Protein AF-0000000080637522 (afdb_homodimer)

Foldseek 3Di:
DQAFDPVRWDWDAPDVQKTKTWGGADDFKTKIKMKGAAFDKFDWDFAQKKKKKAWQAAKKWKAWQRDIDIDHHGDMDIHHHGTTMMMTGNHGTIMMMMITRDDPVVD/DQAFDPVRWDWDAPDVQKTKTWGGADDFKTKIKMKGAAFDKFDWDFAQKKKKKAWQAAKKWKAWQRDIDIDHHGDMDTHHHGTTMMMTGNHGTIMMMMITRDDPVVD

Structure (mmCIF, N/CA/C/O backbone):
data_AF-0000000080637522-model_v1
#
loop_
_entity.id
_entity.type
_entity.pdbx_description
1 polymer 'Cupin 2 conserved barrel domain protein'
#
loop_
_atom_site.group_PDB
_atom_site.id
_atom_site.type_symbol
_atom_site.label_atom_id
_atom_site.label_alt_id
_atom_site.label_comp_id
_atom_site.label_asym_id
_atom_site.label_entity_id
_atom_site.label_seq_id
_atom_site.pdbx_PDB_ins_code
_atom_site.Cartn_x
_atom_site.Cartn_y
_atom_site.Cartn_z
_atom_site.occupancy
_atom_site.B_iso_or_equiv
_atom_site.auth_seq_id
_atom_site.auth_comp_id
_atom_site.auth_asym_id
_atom_site.auth_atom_id
_atom_site.pdbx_PDB_model_num
ATOM 1 N N . MET A 1 1 ? 17.625 -3.709 -8.359 1 74.94 1 MET A N 1
ATOM 2 C CA . MET A 1 1 ? 16.25 -3.77 -7.891 1 74.94 1 MET A CA 1
ATOM 3 C C . MET A 1 1 ? 15.914 -2.561 -7.023 1 74.94 1 MET A C 1
ATOM 5 O O . MET A 1 1 ? 16.781 -2.033 -6.324 1 74.94 1 MET A O 1
ATOM 9 N N . ASN A 1 2 ? 14.766 -1.967 -7.316 1 87.94 2 ASN A N 1
ATOM 10 C CA . ASN A 1 2 ? 14.281 -0.854 -6.508 1 87.94 2 ASN A CA 1
ATOM 11 C C . ASN A 1 2 ? 13.664 -1.342 -5.203 1 87.94 2 ASN A C 1
ATOM 13 O O . ASN A 1 2 ? 12.445 -1.505 -5.113 1 87.94 2 ASN A O 1
ATOM 17 N N . PHE A 1 3 ? 14.562 -1.744 -4.227 1 89.94 3 PHE A N 1
ATOM 18 C CA . PHE A 1 3 ? 14.242 -2.391 -2.959 1 89.94 3 PHE A CA 1
ATOM 19 C C . PHE A 1 3 ? 14.461 -1.434 -1.793 1 89.94 3 PHE A C 1
ATOM 21 O O . PHE A 1 3 ? 15.445 -0.692 -1.768 1 89.94 3 PHE A O 1
ATOM 28 N N . TYR A 1 4 ? 13.508 -1.456 -0.896 1 90.25 4 TYR A N 1
ATOM 29 C CA . TYR A 1 4 ? 13.57 -0.595 0.28 1 90.25 4 TYR A CA 1
ATOM 30 C C . TYR A 1 4 ? 13.445 -1.411 1.561 1 90.25 4 TYR A C 1
ATOM 32 O O . TYR A 1 4 ? 12.453 -2.121 1.754 1 90.25 4 TYR A O 1
ATOM 40 N N . THR A 1 5 ? 14.453 -1.296 2.426 1 90.38 5 THR A N 1
ATOM 41 C CA . THR A 1 5 ? 14.375 -1.982 3.711 1 90.38 5 THR A CA 1
ATOM 42 C C . THR A 1 5 ? 13.578 -1.16 4.719 1 90.38 5 THR A C 1
ATOM 44 O O . THR A 1 5 ? 13.664 0.07 4.73 1 90.38 5 THR A O 1
ATOM 47 N N . GLY A 1 6 ? 12.75 -1.857 5.492 1 83.75 6 GLY A N 1
ATOM 48 C CA . GLY A 1 6 ? 11.984 -1.181 6.527 1 83.75 6 GLY A CA 1
ATOM 49 C C . GLY A 1 6 ? 12.852 -0.382 7.484 1 83.75 6 GLY A C 1
ATOM 50 O O . GLY A 1 6 ? 12.438 0.676 7.965 1 83.75 6 GLY A O 1
ATOM 51 N N . SER A 1 7 ? 13.945 -0.926 7.742 1 76.88 7 SER A N 1
ATOM 52 C CA . SER A 1 7 ? 14.859 -0.265 8.672 1 76.88 7 SER A CA 1
ATOM 53 C C . SER A 1 7 ? 15.734 0.761 7.957 1 76.88 7 SER A C 1
ATOM 55 O O . SER A 1 7 ? 16.406 1.562 8.602 1 76.88 7 SER A O 1
ATOM 57 N N . GLY A 1 8 ? 15.609 0.706 6.727 1 72.38 8 GLY A N 1
ATOM 58 C CA . GLY A 1 8 ? 16.516 1.551 5.965 1 72.38 8 GLY A CA 1
ATOM 59 C C . GLY A 1 8 ? 16.031 2.982 5.836 1 72.38 8 GLY A C 1
ATOM 60 O O . GLY A 1 8 ? 16.812 3.877 5.496 1 72.38 8 GLY A O 1
ATOM 61 N N . THR A 1 9 ? 14.805 3.229 5.98 1 76 9 THR A N 1
ATOM 62 C CA . THR A 1 9 ? 14.297 4.59 5.867 1 76 9 THR A CA 1
ATOM 63 C C . THR A 1 9 ? 13.867 5.125 7.23 1 76 9 THR A C 1
ATOM 65 O O . THR A 1 9 ? 13.094 4.477 7.941 1 76 9 THR A O 1
ATOM 68 N N . THR A 1 10 ? 14.477 6.211 7.695 1 84.69 10 THR A N 1
ATOM 69 C CA . THR A 1 10 ? 14.125 6.848 8.961 1 84.69 10 THR A CA 1
ATOM 70 C C . THR A 1 10 ? 12.891 7.723 8.805 1 84.69 10 THR A C 1
ATOM 72 O O . THR A 1 10 ? 12.844 8.586 7.926 1 84.69 10 THR A O 1
ATOM 75 N N . PRO A 1 11 ? 11.93 7.379 9.617 1 93.06 11 PRO A N 1
ATOM 76 C CA . PRO A 1 11 ? 10.75 8.25 9.562 1 93.06 11 PRO A CA 1
ATOM 77 C C . PRO A 1 11 ? 11.078 9.711 9.852 1 93.06 11 PRO A C 1
ATOM 79 O O . PRO A 1 11 ? 11.93 10 10.703 1 93.06 11 PRO A O 1
ATOM 82 N N . VAL A 1 12 ? 10.523 10.648 9.102 1 94.75 12 VAL A N 1
ATOM 83 C CA . VAL A 1 12 ? 10.68 12.086 9.281 1 94.75 12 VAL A CA 1
ATOM 84 C C . VAL A 1 12 ? 9.391 12.68 9.836 1 94.75 12 VAL A C 1
ATOM 86 O O . VAL A 1 12 ? 8.305 12.422 9.32 1 94.75 12 VAL A O 1
ATOM 89 N N . GLU A 1 13 ? 9.531 13.469 10.891 1 96.38 13 GLU A N 1
ATOM 90 C CA . GLU A 1 13 ? 8.352 14.141 11.43 1 96.38 13 GLU A CA 1
ATOM 91 C C . GLU A 1 13 ? 7.898 15.266 10.508 1 96.38 13 GLU A C 1
ATOM 93 O O . GLU A 1 13 ? 8.664 16.188 10.219 1 96.38 13 GLU A O 1
ATOM 98 N N . VAL A 1 14 ? 6.695 15.297 10.023 1 95.44 14 VAL A N 1
ATOM 99 C CA . VAL A 1 14 ? 6.223 16.25 9.031 1 95.44 14 VAL A CA 1
ATOM 100 C C . VAL A 1 14 ? 5.258 17.25 9.688 1 95.44 14 VAL A C 1
ATOM 102 O O . VAL A 1 14 ? 5 18.312 9.148 1 95.44 14 VAL A O 1
ATOM 105 N N . SER A 1 15 ? 4.668 16.969 10.781 1 96.06 15 SER A N 1
ATOM 106 C CA . SER A 1 15 ? 3.838 17.766 11.664 1 96.06 15 SER A CA 1
ATOM 107 C C . SER A 1 15 ? 3.785 17.172 13.07 1 96.06 15 SER A C 1
ATOM 109 O O . SER A 1 15 ? 4.23 16.047 13.289 1 96.06 15 SER A O 1
ATOM 111 N N . PRO A 1 16 ? 3.42 17.891 14.016 1 97.31 16 PRO A N 1
ATOM 112 C CA . PRO A 1 16 ? 3.426 17.359 15.375 1 97.31 16 PRO A CA 1
ATOM 113 C C . PRO A 1 16 ? 2.693 16.016 15.484 1 97.31 16 PRO A C 1
ATOM 115 O O . PRO A 1 16 ? 1.49 15.945 15.219 1 97.31 16 PRO A O 1
ATOM 118 N N . GLY A 1 17 ? 3.406 14.938 15.844 1 98.25 17 GLY A N 1
ATOM 119 C CA . GLY A 1 17 ? 2.818 13.625 16.094 1 98.25 17 GLY A CA 1
ATOM 120 C C . GLY A 1 17 ? 2.623 12.82 14.82 1 98.25 17 GLY A C 1
ATOM 121 O O . GLY A 1 17 ? 2.014 11.742 14.852 1 98.25 17 GLY A O 1
ATOM 122 N N . VAL A 1 18 ? 3.031 13.375 13.734 1 98.38 18 VAL A N 1
ATOM 123 C CA . VAL A 1 18 ? 2.902 12.672 12.461 1 98.38 18 VAL A CA 1
ATOM 124 C C . VAL A 1 18 ? 4.281 12.5 11.828 1 98.38 18 VAL A C 1
ATOM 126 O O . VAL A 1 18 ? 5.004 13.477 11.625 1 98.38 18 VAL A O 1
ATOM 129 N N . LYS A 1 19 ? 4.621 11.25 11.555 1 98 19 LYS A N 1
ATOM 130 C CA . LYS A 1 19 ? 5.875 10.922 10.891 1 98 19 LYS A CA 1
ATOM 131 C C . LYS A 1 19 ? 5.621 10.133 9.602 1 98 19 LYS A C 1
ATOM 133 O O . LYS A 1 19 ? 4.625 9.414 9.5 1 98 19 LYS A O 1
ATOM 138 N N . ARG A 1 20 ? 6.508 10.312 8.633 1 97.25 20 ARG A N 1
ATOM 139 C CA . ARG A 1 20 ? 6.367 9.523 7.414 1 97.25 20 ARG A CA 1
ATOM 140 C C . ARG A 1 20 ? 7.715 8.984 6.949 1 97.25 20 ARG A C 1
ATOM 142 O O . ARG A 1 20 ? 8.758 9.555 7.262 1 97.25 20 ARG A O 1
ATOM 149 N N . ALA A 1 21 ? 7.77 7.855 6.328 1 95.88 21 ALA A N 1
ATOM 150 C CA . ALA A 1 21 ? 8.914 7.27 5.645 1 95.88 21 ALA A CA 1
ATOM 151 C C . ALA A 1 21 ? 8.547 6.805 4.242 1 95.88 21 ALA A C 1
ATOM 153 O O . ALA A 1 21 ? 7.527 6.129 4.051 1 95.88 21 ALA A O 1
ATOM 154 N N . ILE A 1 22 ? 9.375 7.223 3.256 1 94.5 22 ILE A N 1
ATOM 155 C CA . ILE A 1 22 ? 9.164 6.723 1.902 1 94.5 22 ILE A CA 1
ATOM 156 C C . ILE A 1 22 ? 9.578 5.254 1.827 1 94.5 22 ILE A C 1
ATOM 158 O O . ILE A 1 22 ? 10.688 4.891 2.217 1 94.5 22 ILE A O 1
ATOM 162 N N . ARG A 1 23 ? 8.773 4.348 1.402 1 92.81 23 ARG A N 1
ATOM 163 C CA . ARG A 1 23 ? 9.055 2.914 1.37 1 92.81 23 ARG A CA 1
ATOM 164 C C . ARG A 1 23 ? 9.414 2.459 -0.042 1 92.81 23 ARG A C 1
ATOM 166 O O . ARG A 1 23 ? 10.32 1.645 -0.227 1 92.81 23 ARG A O 1
ATOM 173 N N . ALA A 1 24 ? 8.688 2.816 -1.098 1 92.81 24 ALA A N 1
ATOM 174 C CA . ALA A 1 24 ? 8.984 2.469 -2.486 1 92.81 24 ALA A CA 1
ATOM 175 C C . ALA A 1 24 ? 8.477 3.545 -3.441 1 92.81 24 ALA A C 1
ATOM 177 O O . ALA A 1 24 ? 7.422 4.141 -3.211 1 92.81 24 ALA A O 1
ATOM 178 N N . HIS A 1 25 ? 9.328 3.75 -4.406 1 93.56 25 HIS A N 1
ATOM 179 C CA . HIS A 1 25 ? 8.844 4.621 -5.473 1 93.56 25 HIS A CA 1
ATOM 180 C C . HIS A 1 25 ? 9.523 4.293 -6.801 1 93.56 25 HIS A C 1
ATOM 182 O O . HIS A 1 25 ? 10.672 3.848 -6.824 1 93.56 25 HIS A O 1
ATOM 188 N N . GLY A 1 26 ? 8.836 4.426 -7.777 1 93.75 26 GLY A N 1
ATOM 189 C CA . GLY A 1 26 ? 9.242 4.191 -9.156 1 93.75 26 GLY A CA 1
ATOM 190 C C . GLY A 1 26 ? 8.117 4.41 -10.148 1 93.75 26 GLY A C 1
ATOM 191 O O . GLY A 1 26 ? 6.949 4.164 -9.836 1 93.75 26 GLY A O 1
ATOM 192 N N . GLY A 1 27 ? 8.547 4.855 -11.398 1 94.06 27 GLY A N 1
ATOM 193 C CA . GLY A 1 27 ? 7.492 5.121 -12.359 1 94.06 27 GLY A CA 1
ATOM 194 C C . GLY A 1 27 ? 6.43 6.07 -11.844 1 94.06 27 GLY A C 1
ATOM 195 O O . GLY A 1 27 ? 6.738 7.184 -11.414 1 94.06 27 GLY A O 1
ATOM 196 N N . GLY A 1 28 ? 5.188 5.531 -11.781 1 95.44 28 GLY A N 1
ATOM 197 C CA . GLY A 1 28 ? 4.07 6.355 -11.336 1 95.44 28 GLY A CA 1
ATOM 198 C C . GLY A 1 28 ? 3.617 6.039 -9.93 1 95.44 28 GLY A C 1
ATOM 199 O O . GLY A 1 28 ? 2.604 6.562 -9.461 1 95.44 28 GLY A O 1
ATOM 200 N N . LEU A 1 29 ? 4.363 5.223 -9.219 1 97.94 29 LEU A N 1
ATOM 201 C CA . LEU A 1 29 ? 3.887 4.766 -7.918 1 97.94 29 LEU A CA 1
ATOM 202 C C . LEU A 1 29 ? 4.816 5.234 -6.805 1 97.94 29 LEU A C 1
ATOM 204 O O . LEU A 1 29 ? 6.039 5.242 -6.973 1 97.94 29 LEU A O 1
ATOM 208 N N . MET A 1 30 ? 4.227 5.605 -5.684 1 97.56 30 MET A N 1
ATOM 209 C CA . MET A 1 30 ? 4.965 5.879 -4.453 1 97.56 30 MET A CA 1
ATOM 210 C C . MET A 1 30 ? 4.215 5.348 -3.238 1 97.56 30 MET A C 1
ATOM 212 O O . MET A 1 30 ? 3.016 5.598 -3.086 1 97.56 30 MET A O 1
ATOM 216 N N . LEU A 1 31 ? 4.918 4.586 -2.402 1 98.06 31 LEU A N 1
ATOM 217 C CA . LEU A 1 31 ? 4.414 4.117 -1.116 1 98.06 31 LEU A CA 1
ATOM 218 C C . LEU A 1 31 ? 5.043 4.898 0.032 1 98.06 31 LEU A C 1
ATOM 220 O O . LEU A 1 31 ? 6.266 5.031 0.101 1 98.06 31 LEU A O 1
ATOM 224 N N . VAL A 1 32 ? 4.23 5.398 0.874 1 97.75 32 VAL A N 1
ATOM 225 C CA . VAL A 1 32 ? 4.68 6.148 2.041 1 97.75 32 VAL A CA 1
ATOM 226 C C . VAL A 1 32 ? 4.051 5.566 3.305 1 97.75 32 VAL A C 1
ATOM 228 O O . VAL A 1 32 ? 2.826 5.484 3.414 1 97.75 32 VAL A O 1
ATOM 231 N N . GLU A 1 33 ? 4.859 5.094 4.207 1 97.62 33 GLU A N 1
ATOM 232 C CA . GLU A 1 33 ? 4.379 4.676 5.52 1 97.62 33 GLU A CA 1
ATOM 233 C C . GLU A 1 33 ? 4.25 5.867 6.461 1 97.62 33 GLU A C 1
ATOM 235 O O . GLU A 1 33 ? 5.148 6.703 6.543 1 97.62 33 GLU A O 1
ATOM 240 N N . VAL A 1 34 ? 3.15 6 7.148 1 98.31 34 VAL A N 1
ATOM 241 C CA . VAL A 1 34 ? 2.887 7.156 7.996 1 98.31 34 VAL A CA 1
ATOM 242 C C . VAL A 1 34 ? 2.48 6.691 9.391 1 98.31 34 VAL A C 1
ATOM 244 O O . VAL A 1 34 ? 1.693 5.754 9.539 1 98.31 34 VAL A O 1
ATOM 247 N N . TRP A 1 35 ? 3.01 7.32 10.391 1 98.31 35 TRP A N 1
ATOM 248 C CA . TRP A 1 35 ? 2.65 7.109 11.789 1 98.31 35 TRP A CA 1
ATOM 249 C C . TRP A 1 35 ? 1.964 8.344 12.367 1 98.31 35 TRP A C 1
ATOM 251 O O . TRP A 1 35 ? 2.479 9.453 12.258 1 98.31 35 TRP A O 1
ATOM 261 N N . PHE A 1 36 ? 0.859 8.148 12.984 1 98.69 36 PHE A N 1
ATOM 262 C CA . PHE A 1 36 ? 0.147 9.172 13.734 1 98.69 36 PHE A CA 1
ATOM 263 C C . PHE A 1 36 ? 0.124 8.836 15.219 1 98.69 36 PHE A C 1
ATOM 265 O O . PHE A 1 36 ? -0.287 7.738 15.609 1 98.69 36 PHE A O 1
ATOM 272 N N . GLU A 1 37 ? 0.55 9.711 16.078 1 98.81 37 GLU A N 1
ATOM 273 C CA . GLU A 1 37 ? 0.223 9.586 17.5 1 98.81 37 GLU A CA 1
ATOM 274 C C . GLU A 1 37 ? -1.271 9.789 17.734 1 98.81 37 GLU A C 1
ATOM 276 O O . GLU A 1 37 ? -1.953 10.438 16.938 1 98.81 37 GLU A O 1
ATOM 281 N N . LYS A 1 38 ? -1.716 9.148 18.781 1 98.75 38 LYS A N 1
ATOM 282 C CA . LYS A 1 38 ? -3.113 9.391 19.125 1 98.75 38 LYS A CA 1
ATOM 283 C C . LYS A 1 38 ? -3.416 10.883 19.188 1 98.75 38 LYS A C 1
ATOM 285 O O . LYS A 1 38 ? -2.684 11.648 19.828 1 98.75 38 LYS A O 1
ATOM 290 N N . GLY A 1 39 ? -4.438 11.273 18.5 1 98.69 39 GLY A N 1
ATOM 291 C CA . GLY A 1 39 ? -4.871 12.664 18.531 1 98.69 39 GLY A CA 1
ATOM 292 C C . GLY A 1 39 ? -4.195 13.531 17.5 1 98.69 39 GLY A C 1
ATOM 293 O O . GLY A 1 39 ? -4.613 14.672 17.266 1 98.69 39 GLY A O 1
ATOM 294 N N . ALA A 1 40 ? -3.133 13.117 16.875 1 98.75 40 ALA A N 1
ATOM 295 C CA . ALA A 1 40 ? -2.447 13.883 15.836 1 98.75 40 ALA A CA 1
ATOM 296 C C . ALA A 1 40 ? -3.348 14.086 14.625 1 98.75 40 ALA A C 1
ATOM 298 O O . ALA A 1 40 ? -4.207 13.25 14.328 1 98.75 40 ALA A O 1
ATOM 299 N N . LYS A 1 41 ? -3.115 15.188 13.906 1 98.19 41 LYS A N 1
ATOM 300 C CA . LYS A 1 41 ? -3.99 15.562 12.797 1 98.19 41 LYS A CA 1
ATOM 301 C C . LYS A 1 41 ? -3.184 15.898 11.547 1 98.19 41 LYS A C 1
ATOM 303 O O . LYS A 1 41 ? -2.061 16.391 11.641 1 98.19 41 LYS A O 1
ATOM 308 N N . ALA A 1 42 ? -3.68 15.555 10.414 1 97.69 42 ALA A N 1
ATOM 309 C CA . ALA A 1 42 ? -3.291 16.141 9.141 1 97.69 42 ALA A CA 1
ATOM 310 C C . ALA A 1 42 ? -4.305 17.188 8.688 1 97.69 42 ALA A C 1
ATOM 312 O O . ALA A 1 42 ? -5.484 16.891 8.508 1 97.69 42 ALA A O 1
ATOM 313 N N . ALA A 1 43 ? -3.891 18.359 8.539 1 97.25 43 ALA A N 1
ATOM 314 C CA . ALA A 1 43 ? -4.766 19.469 8.172 1 97.25 43 ALA A CA 1
ATOM 315 C C . ALA A 1 43 ? -5.375 19.25 6.793 1 97.25 43 ALA A C 1
ATOM 317 O O . ALA A 1 43 ? -4.82 18.516 5.969 1 97.25 43 ALA A O 1
ATOM 318 N N . VAL A 1 44 ? -6.547 19.859 6.59 1 97.81 44 VAL A N 1
ATOM 319 C CA . VAL A 1 44 ? -7.207 19.766 5.293 1 97.81 44 VAL A CA 1
ATOM 320 C C . VAL A 1 44 ? -6.266 20.266 4.199 1 97.81 44 VAL A C 1
ATOM 322 O O . VAL A 1 44 ? -5.629 21.312 4.348 1 97.81 44 VAL A O 1
ATOM 325 N N . HIS A 1 45 ? -6.086 19.547 3.141 1 98.06 45 HIS A N 1
ATOM 326 C CA . HIS A 1 45 ? -5.258 19.906 1.996 1 98.06 45 HIS A CA 1
ATOM 327 C C . HIS A 1 45 ? -5.738 19.219 0.725 1 98.06 45 HIS A C 1
ATOM 329 O O . HIS A 1 45 ? -6.625 18.359 0.776 1 98.06 45 HIS A O 1
ATOM 335 N N . THR A 1 46 ? -5.25 19.641 -0.42 1 98.12 46 THR A N 1
ATOM 336 C CA . THR A 1 46 ? -5.488 19.016 -1.72 1 98.12 46 THR A CA 1
ATOM 337 C C . THR A 1 46 ? -4.176 18.781 -2.457 1 98.12 46 THR A C 1
ATOM 339 O O . THR A 1 46 ? -3.152 19.391 -2.121 1 98.12 46 THR A O 1
ATOM 342 N N . HIS A 1 47 ? -4.129 17.906 -3.34 1 97.94 47 HIS A N 1
ATOM 343 C CA . HIS A 1 47 ? -3.014 17.688 -4.254 1 97.94 47 HIS A CA 1
ATOM 344 C C . HIS A 1 47 ? -3.471 17 -5.531 1 97.94 47 HIS A C 1
ATOM 346 O O . HIS A 1 47 ? -4.531 16.375 -5.555 1 97.94 47 HIS A O 1
ATOM 352 N N . PRO A 1 48 ? -2.68 17.219 -6.617 1 97.88 48 PRO A N 1
ATOM 353 C CA . PRO A 1 48 ? -3.078 16.656 -7.91 1 97.88 48 PRO A CA 1
ATOM 354 C C . PRO A 1 48 ? -2.869 15.148 -7.984 1 97.88 48 PRO A C 1
ATOM 356 O O . PRO A 1 48 ? -3.314 14.508 -8.945 1 97.88 48 PRO A O 1
ATOM 359 N N . HIS A 1 49 ? -2.273 14.562 -7.094 1 98.12 49 HIS A N 1
ATOM 360 C CA . HIS A 1 49 ? -2.031 13.125 -7.062 1 98.12 49 HIS A CA 1
ATOM 361 C C . HIS A 1 49 ? -3.277 12.367 -6.613 1 98.12 49 HIS A C 1
ATOM 363 O O . HIS A 1 49 ? -4.02 12.844 -5.754 1 98.12 49 HIS A O 1
ATOM 369 N N . GLU A 1 50 ? -3.508 11.258 -7.219 1 98 50 GLU A N 1
ATOM 370 C CA . GLU A 1 50 ? -4.426 10.328 -6.57 1 98 50 GLU A CA 1
ATOM 371 C C . GLU A 1 50 ? -3.771 9.656 -5.363 1 98 50 GLU A C 1
ATOM 373 O O . GLU A 1 50 ? -2.551 9.484 -5.328 1 98 50 GLU A O 1
ATOM 378 N N . GLN A 1 51 ? -4.586 9.344 -4.43 1 98.38 51 GLN A N 1
ATOM 379 C CA . GLN A 1 51 ? -4.094 8.727 -3.199 1 98.38 51 GLN A CA 1
ATOM 380 C C . GLN A 1 51 ? -4.973 7.559 -2.775 1 98.38 51 GLN A C 1
ATOM 382 O O . GLN A 1 51 ? -6.188 7.582 -2.982 1 98.38 51 GLN A O 1
ATOM 387 N N . ALA A 1 52 ? -4.457 6.473 -2.322 1 98.06 52 ALA A N 1
ATOM 388 C CA . ALA A 1 52 ? -5.145 5.414 -1.588 1 98.06 52 ALA A CA 1
ATOM 389 C C . ALA A 1 52 ? -4.488 5.168 -0.233 1 98.06 52 ALA A C 1
ATOM 391 O O . ALA A 1 52 ? -3.258 5.133 -0.13 1 98.06 52 ALA A O 1
ATOM 392 N N . THR A 1 53 ? -5.25 5.078 0.826 1 98.5 53 THR A N 1
ATOM 393 C CA . THR A 1 53 ? -4.762 4.906 2.189 1 98.5 53 THR A CA 1
ATOM 394 C C . THR A 1 53 ? -5.219 3.566 2.762 1 98.5 53 THR A C 1
ATOM 396 O O . THR A 1 53 ? -6.402 3.221 2.682 1 98.5 53 THR A O 1
ATOM 399 N N . TYR A 1 54 ? -4.352 2.773 3.238 1 98.44 54 TYR A N 1
ATOM 400 C CA . TYR A 1 54 ? -4.602 1.509 3.92 1 98.44 54 TYR A CA 1
ATOM 401 C C . TYR A 1 54 ? -4.16 1.578 5.379 1 98.44 54 TYR A C 1
ATOM 403 O O . TYR A 1 54 ? -2.996 1.866 5.668 1 98.44 54 TYR A O 1
ATOM 411 N N . VAL A 1 55 ? -5.09 1.288 6.34 1 98.44 55 VAL A N 1
ATOM 412 C CA . VAL A 1 55 ? -4.762 1.365 7.762 1 98.44 55 VAL A CA 1
ATOM 413 C C . VAL A 1 55 ? -4.203 0.025 8.234 1 98.44 55 VAL A C 1
ATOM 415 O O . VAL A 1 55 ? -4.906 -0.99 8.211 1 98.44 55 VAL A O 1
ATOM 418 N N . MET A 1 56 ? -2.965 0.078 8.641 1 97.44 56 MET A N 1
ATOM 419 C CA . MET A 1 56 ? -2.287 -1.134 9.094 1 97.44 56 MET A CA 1
ATOM 420 C C . MET A 1 56 ? -2.547 -1.382 10.578 1 97.44 56 MET A C 1
ATOM 422 O O . MET A 1 56 ? -2.617 -2.531 11.016 1 97.44 56 MET A O 1
ATOM 426 N N . GLU A 1 57 ? -2.588 -0.408 11.336 1 97.69 57 GLU A N 1
ATOM 427 C CA . GLU A 1 57 ? -2.85 -0.434 12.773 1 97.69 57 GLU A CA 1
ATOM 428 C C . GLU A 1 57 ? -3.549 0.843 13.227 1 97.69 57 GLU A C 1
ATOM 430 O O . GLU A 1 57 ? -3.27 1.928 12.711 1 97.69 57 GLU A O 1
ATOM 435 N N . GLY A 1 58 ? -4.406 0.686 14.266 1 98.19 58 GLY A N 1
ATOM 436 C CA . GLY A 1 58 ? -5 1.852 14.898 1 98.19 58 GLY A CA 1
ATOM 437 C C . GLY A 1 58 ? -6.352 2.221 14.312 1 98.19 58 GLY A C 1
ATOM 438 O O . GLY A 1 58 ? -7.102 1.35 13.867 1 98.19 58 GLY A O 1
ATOM 439 N N . ARG A 1 59 ? -6.77 3.398 14.578 1 98.56 59 ARG A N 1
ATOM 440 C CA . ARG A 1 59 ? -8.055 3.955 14.164 1 98.56 59 ARG A CA 1
ATOM 441 C C . ARG A 1 59 ? -7.906 5.406 13.727 1 98.56 59 ARG A C 1
ATOM 443 O O . ARG A 1 59 ? -7.359 6.234 14.461 1 98.56 59 ARG A O 1
ATOM 450 N N . LEU A 1 60 ? -8.383 5.723 12.523 1 98.69 60 LEU A N 1
ATOM 451 C CA . LEU A 1 60 ? -8.18 7.016 11.883 1 98.69 60 LEU A CA 1
ATOM 452 C C . LEU A 1 60 ? -9.5 7.594 11.391 1 98.69 60 LEU A C 1
ATOM 454 O O . LEU A 1 60 ? -10.273 6.906 10.711 1 98.69 60 LEU A O 1
ATOM 458 N N . LYS A 1 61 ? -9.805 8.758 11.789 1 98.81 61 LYS A N 1
ATOM 459 C CA . LYS A 1 61 ? -10.898 9.492 11.164 1 98.81 61 LYS A CA 1
ATOM 460 C C . LYS A 1 61 ? -10.406 10.289 9.953 1 98.81 61 LYS A C 1
ATOM 462 O O . LYS A 1 61 ? -9.531 11.148 10.078 1 98.81 61 LYS A O 1
ATOM 467 N N . LEU A 1 62 ? -10.883 9.984 8.789 1 98.56 62 LEU A N 1
ATOM 468 C CA . LEU A 1 62 ? -10.57 10.703 7.562 1 98.56 62 LEU A CA 1
ATOM 469 C C . LEU A 1 62 ? -11.789 11.484 7.062 1 98.56 62 LEU A C 1
ATOM 471 O O . LEU A 1 62 ? -12.906 10.969 7.082 1 98.56 62 LEU A O 1
ATOM 475 N N . THR A 1 63 ? -11.578 12.68 6.738 1 98.25 63 THR A N 1
ATOM 476 C CA . THR A 1 63 ? -12.594 13.492 6.082 1 98.25 63 THR A CA 1
ATOM 477 C C . THR A 1 63 ? -12.227 13.742 4.621 1 98.25 63 THR A C 1
ATOM 479 O O . THR A 1 63 ? -11.172 14.305 4.328 1 98.25 63 THR A O 1
ATOM 482 N N . VAL A 1 64 ? -13.102 13.305 3.688 1 97.88 64 VAL A N 1
ATOM 483 C CA . VAL A 1 64 ? -12.883 13.492 2.256 1 97.88 64 VAL A CA 1
ATOM 484 C C . VAL A 1 64 ? -14.078 14.227 1.646 1 97.88 64 VAL A C 1
ATOM 486 O O . VAL A 1 64 ? -15.211 13.758 1.723 1 97.88 64 VAL A O 1
ATOM 489 N N . GLU A 1 65 ? -13.789 15.359 1.093 1 97.44 65 GLU A N 1
ATOM 490 C CA . GLU A 1 65 ? -14.828 16.188 0.484 1 97.44 65 GLU A CA 1
ATOM 491 C C . GLU A 1 65 ? -15.992 16.422 1.445 1 97.44 65 GLU A C 1
ATOM 493 O O . GLU A 1 65 ? -17.156 16.281 1.062 1 97.44 65 GLU A O 1
ATOM 498 N N . GLY A 1 66 ? -15.625 16.578 2.609 1 96.75 66 GLY A N 1
ATOM 499 C CA . GLY A 1 66 ? -16.578 16.984 3.627 1 96.75 66 GLY A CA 1
ATOM 500 C C . GLY A 1 66 ? -17.266 15.805 4.293 1 96.75 66 GLY A C 1
ATOM 501 O O . GLY A 1 66 ? -18.078 15.984 5.207 1 96.75 66 GLY A O 1
ATOM 502 N N . GLU A 1 67 ? -17.047 14.625 3.824 1 97.31 67 GLU A N 1
ATOM 503 C CA . GLU A 1 67 ? -17.625 13.43 4.414 1 97.31 67 GLU A CA 1
ATOM 504 C C . GLU A 1 67 ? -16.625 12.695 5.293 1 97.31 67 GLU A C 1
ATOM 506 O O . GLU A 1 67 ? -15.469 12.508 4.895 1 97.31 67 GLU A O 1
ATOM 511 N N . ASP A 1 68 ? -17.078 12.227 6.457 1 97.5 68 ASP A N 1
ATOM 512 C CA . ASP A 1 68 ? -16.188 11.539 7.398 1 97.5 68 ASP A CA 1
ATOM 513 C C . ASP A 1 68 ? -16.312 10.023 7.25 1 97.5 68 ASP A C 1
ATOM 515 O O . ASP A 1 68 ? -17.406 9.5 7.027 1 97.5 68 ASP A O 1
ATOM 519 N N . VAL A 1 69 ? -15.258 9.438 7.465 1 97.38 69 VAL A N 1
ATOM 520 C CA . VAL A 1 69 ? -15.227 7.984 7.605 1 97.38 69 VAL A CA 1
ATOM 521 C C . VAL A 1 69 ? -14.172 7.594 8.641 1 97.38 69 VAL A C 1
ATOM 523 O O . VAL A 1 69 ? -13.109 8.219 8.719 1 97.38 69 VAL A O 1
ATOM 526 N N . VAL A 1 70 ? -14.477 6.652 9.477 1 98.19 70 VAL A N 1
ATOM 527 C CA . VAL A 1 70 ? -13.492 6.105 10.406 1 98.19 70 VAL A CA 1
ATOM 528 C C . VAL A 1 70 ? -12.938 4.793 9.859 1 98.19 70 VAL A C 1
ATOM 530 O O . VAL A 1 70 ? -13.695 3.877 9.531 1 98.19 70 VAL A O 1
ATOM 533 N N . LEU A 1 71 ? -11.625 4.762 9.773 1 97.62 71 LEU A N 1
ATOM 534 C CA . LEU A 1 71 ? -10.93 3.58 9.273 1 97.62 71 LEU A CA 1
ATOM 535 C C . LEU A 1 71 ? -10.195 2.863 10.406 1 97.62 71 LEU A C 1
ATOM 537 O O . LEU A 1 71 ? -9.625 3.508 11.289 1 97.62 71 LEU A O 1
ATOM 541 N N . GLU A 1 72 ? -10.242 1.612 10.328 1 97.5 72 GLU A N 1
ATOM 542 C CA . GLU A 1 72 ? -9.492 0.78 11.266 1 97.5 72 GLU A CA 1
ATOM 543 C C . GLU A 1 72 ? -8.625 -0.238 10.523 1 97.5 72 GLU A C 1
ATOM 545 O O . GLU A 1 72 ? -8.602 -0.259 9.289 1 97.5 72 GLU A O 1
ATOM 550 N N . LYS A 1 73 ? -7.871 -0.988 11.406 1 96.38 73 LYS A N 1
ATOM 551 C CA . LYS A 1 73 ? -6.953 -1.956 10.82 1 96.38 73 LYS A CA 1
ATOM 552 C C . LYS A 1 73 ? -7.617 -2.727 9.68 1 96.38 73 LYS A C 1
ATOM 554 O O . LYS A 1 73 ? -8.68 -3.328 9.867 1 96.38 73 LYS A O 1
ATOM 559 N N . GLY A 1 74 ? -7.004 -2.648 8.5 1 95.88 74 GLY A N 1
ATOM 560 C CA . GLY A 1 74 ? -7.496 -3.406 7.359 1 95.88 74 GLY A CA 1
ATOM 561 C C . GLY A 1 74 ? -8.383 -2.588 6.438 1 95.88 74 GLY A C 1
ATOM 562 O O . GLY A 1 74 ? -8.641 -2.984 5.297 1 95.88 74 GLY A O 1
ATOM 563 N N . ASP A 1 75 ? -8.922 -1.528 6.918 1 97.25 75 ASP A N 1
ATOM 564 C CA . ASP A 1 75 ? -9.742 -0.643 6.102 1 97.25 75 ASP A CA 1
ATOM 565 C C . ASP A 1 75 ? -8.883 0.171 5.137 1 97.25 75 ASP A C 1
ATOM 567 O O . ASP A 1 75 ? -7.695 0.383 5.383 1 97.25 75 ASP A O 1
ATOM 571 N N . SER A 1 76 ? -9.445 0.587 4.082 1 97.81 76 SER A N 1
ATOM 572 C CA . SER A 1 76 ? -8.758 1.4 3.084 1 97.81 76 SER A CA 1
ATOM 573 C C . SER A 1 76 ? -9.727 2.344 2.375 1 97.81 76 SER A C 1
ATOM 575 O O . SER A 1 76 ? -10.945 2.193 2.492 1 97.81 76 SER A O 1
ATOM 577 N N . ILE A 1 77 ? -9.141 3.293 1.703 1 97.62 77 ILE A N 1
ATOM 578 C CA . ILE A 1 77 ? -9.961 4.273 0.999 1 97.62 77 ILE A CA 1
ATOM 579 C C . ILE A 1 77 ? -9.18 4.844 -0.182 1 97.62 77 ILE A C 1
ATOM 581 O O . ILE A 1 77 ? -7.965 5.02 -0.103 1 97.62 77 ILE A O 1
ATOM 585 N N . TYR A 1 78 ? -9.891 5.059 -1.322 1 97.88 78 TYR A N 1
ATOM 586 C CA . TYR A 1 78 ? -9.352 5.793 -2.465 1 97.88 78 TYR A CA 1
ATOM 587 C C . TYR A 1 78 ? -9.766 7.258 -2.414 1 97.88 78 TYR A C 1
ATOM 589 O O . TYR A 1 78 ? -10.938 7.574 -2.17 1 97.88 78 TYR A O 1
ATOM 597 N N . ILE A 1 79 ? -8.836 8.211 -2.586 1 98.06 79 ILE A N 1
ATOM 598 C CA . ILE A 1 79 ? -9.047 9.656 -2.605 1 98.06 79 ILE A CA 1
ATOM 599 C C . ILE A 1 79 ? -8.688 10.211 -3.98 1 98.06 79 ILE A C 1
ATOM 601 O O . ILE A 1 79 ? -7.527 10.18 -4.387 1 98.06 79 ILE A O 1
ATOM 605 N N . PRO A 1 80 ? -9.68 10.703 -4.762 1 97.44 80 PRO A N 1
ATOM 606 C CA . PRO A 1 80 ? -9.383 11.211 -6.102 1 97.44 80 PRO A CA 1
ATOM 607 C C . PRO A 1 80 ? -8.539 12.484 -6.078 1 97.44 80 PRO A C 1
ATOM 609 O O . PRO A 1 80 ? -8.453 13.148 -5.043 1 97.44 80 PRO A O 1
ATOM 612 N N . PRO A 1 81 ? -7.855 12.789 -7.266 1 98 81 PRO A N 1
ATOM 613 C CA . PRO A 1 81 ? -7.078 14.031 -7.34 1 98 81 PRO A CA 1
ATOM 614 C C . PRO A 1 81 ? -7.895 15.258 -6.949 1 98 81 PRO A C 1
ATOM 616 O O . PRO A 1 81 ? -9.078 15.352 -7.277 1 98 81 PRO A O 1
ATOM 619 N N . GLU A 1 82 ? -7.277 16.109 -6.227 1 98.44 82 GLU A N 1
ATOM 620 C CA . GLU A 1 82 ? -7.781 17.438 -5.898 1 98.44 82 GLU A CA 1
ATOM 621 C C . GLU A 1 82 ? -8.883 17.359 -4.844 1 98.44 82 GLU A C 1
ATOM 623 O O . GLU A 1 82 ? -9.438 18.391 -4.441 1 98.44 82 GLU A O 1
ATOM 628 N N . ALA A 1 83 ? -9.352 16.203 -4.41 1 98.06 83 ALA A N 1
ATOM 629 C CA . ALA A 1 83 ? -10.359 16.094 -3.363 1 98.06 83 ALA A CA 1
ATOM 630 C C . ALA A 1 83 ? -9.828 16.594 -2.025 1 98.06 83 ALA A C 1
ATOM 632 O O . ALA A 1 83 ? -8.852 16.062 -1.496 1 98.06 83 ALA A O 1
ATOM 633 N N . PRO A 1 84 ? -10.422 17.641 -1.476 1 98.69 84 PRO A N 1
ATOM 634 C CA . PRO A 1 84 ? -9.992 18.062 -0.138 1 98.69 84 PRO A CA 1
ATOM 635 C C . PRO A 1 84 ? -10.141 16.953 0.898 1 98.69 84 PRO A C 1
ATOM 637 O O . PRO A 1 84 ? -11.18 16.281 0.954 1 98.69 84 PRO A O 1
ATOM 640 N N . HIS A 1 85 ? -9.156 16.75 1.662 1 98.62 85 HIS A N 1
ATOM 641 C CA . HIS A 1 85 ? -9.227 15.703 2.682 1 98.62 85 HIS A CA 1
ATOM 642 C C . HIS A 1 85 ? -8.352 16.047 3.881 1 98.62 85 HIS A C 1
ATOM 644 O O . HIS A 1 85 ? -7.438 16.875 3.775 1 98.62 85 HIS A O 1
ATOM 650 N N . SER A 1 86 ? -8.664 15.516 5.047 1 98.56 86 SER A N 1
ATOM 651 C CA . SER A 1 86 ? -7.965 15.641 6.32 1 98.56 86 SER A CA 1
ATOM 652 C C . SER A 1 86 ? -8.047 14.344 7.125 1 98.56 86 SER A C 1
ATOM 654 O O . SER A 1 86 ? -8.805 13.438 6.77 1 98.56 86 SER A O 1
ATOM 656 N N . ALA A 1 87 ? -7.199 14.281 8.172 1 98.62 87 ALA A N 1
ATOM 657 C CA . ALA A 1 87 ? -7.176 13.07 8.984 1 98.62 87 ALA A CA 1
ATOM 658 C C . ALA A 1 87 ? -6.949 13.406 10.453 1 98.62 87 ALA A C 1
ATOM 660 O O . ALA A 1 87 ? -6.305 14.406 10.781 1 98.62 87 ALA A O 1
ATOM 661 N N . GLU A 1 88 ? -7.477 12.609 11.281 1 98.75 88 GLU A N 1
ATOM 662 C CA . GLU A 1 88 ? -7.242 12.633 12.719 1 98.75 88 GLU A CA 1
ATOM 663 C C . GLU A 1 88 ? -7.113 11.219 13.281 1 98.75 88 GLU A C 1
ATOM 665 O O . GLU A 1 88 ? -7.996 10.383 13.086 1 98.75 88 GLU A O 1
ATOM 670 N N . ALA A 1 89 ? -5.988 11.008 14.062 1 98.81 89 ALA A N 1
ATOM 671 C CA . ALA A 1 89 ? -5.805 9.688 14.656 1 98.81 89 ALA A CA 1
ATOM 672 C C . ALA A 1 89 ? -6.582 9.562 15.969 1 98.81 89 ALA A C 1
ATOM 674 O O . ALA A 1 89 ? -6.25 10.227 16.953 1 98.81 89 ALA A O 1
ATOM 675 N N . LEU A 1 90 ? -7.52 8.656 15.914 1 98.81 90 LEU A N 1
ATOM 676 C CA . LEU A 1 90 ? -8.305 8.398 17.109 1 98.81 90 LEU A CA 1
ATOM 677 C C . LEU A 1 90 ? -7.539 7.508 18.094 1 98.81 90 LEU A C 1
ATOM 679 O O . LEU A 1 90 ? -7.805 7.52 19.297 1 98.81 90 LEU A O 1
ATOM 683 N N . GLU A 1 91 ? -6.73 6.711 17.672 1 98.81 91 GLU A N 1
ATOM 684 C CA . GLU A 1 91 ? -5.699 5.91 18.312 1 98.81 91 GLU A CA 1
ATOM 685 C C . GLU A 1 91 ? -4.355 6.051 17.609 1 98.81 91 GLU A C 1
ATOM 687 O O . GLU A 1 91 ? -4.297 6.535 16.469 1 98.81 91 GLU A O 1
ATOM 692 N N . ALA A 1 92 ? -3.26 5.691 18.406 1 98.81 92 ALA A N 1
ATOM 693 C CA . ALA A 1 92 ? -2.016 5.562 17.656 1 98.81 92 ALA A CA 1
ATOM 694 C C . ALA A 1 92 ? -2.221 4.734 16.391 1 98.81 92 ALA A C 1
ATOM 696 O O . ALA A 1 92 ? -2.773 3.633 16.438 1 98.81 92 ALA A O 1
ATOM 697 N N . THR A 1 93 ? -1.867 5.363 15.234 1 98.69 93 THR A N 1
ATOM 698 C CA . THR A 1 93 ? -2.246 4.797 13.945 1 98.69 93 THR A CA 1
ATOM 699 C C . THR A 1 93 ? -1.031 4.672 13.031 1 98.69 93 THR A C 1
ATOM 701 O O . THR A 1 93 ? -0.195 5.574 12.977 1 98.69 93 THR A O 1
ATOM 704 N N . ARG A 1 94 ? -0.876 3.525 12.438 1 98.31 94 ARG A N 1
ATOM 705 C CA . ARG A 1 94 ? 0.089 3.287 11.375 1 98.31 94 ARG A CA 1
ATOM 706 C C . ARG A 1 94 ? -0.617 2.93 10.07 1 98.31 94 ARG A C 1
ATOM 708 O O . ARG A 1 94 ? -1.488 2.059 10.047 1 98.31 94 ARG A O 1
ATOM 715 N N . LEU A 1 95 ? -0.32 3.662 8.969 1 98.44 95 LEU A N 1
ATOM 716 C CA . LEU A 1 95 ? -1 3.447 7.695 1 98.44 95 LEU A CA 1
ATOM 717 C C . LEU A 1 95 ? -0.013 3.516 6.535 1 98.44 95 LEU A C 1
ATOM 719 O O . LEU A 1 95 ? 1.147 3.887 6.723 1 98.44 95 LEU A O 1
ATOM 723 N N . LEU A 1 96 ? -0.394 2.975 5.43 1 98.44 96 LEU A N 1
ATOM 724 C CA . LEU A 1 96 ? 0.333 3.109 4.172 1 98.44 96 LEU A CA 1
ATOM 725 C C . LEU A 1 96 ? -0.436 3.988 3.193 1 98.44 96 LEU A C 1
ATOM 727 O O . LEU A 1 96 ? -1.575 3.678 2.838 1 98.44 96 LEU A O 1
ATOM 731 N N . ASP A 1 97 ? 0.121 5.109 2.775 1 98.62 97 ASP A N 1
ATOM 732 C CA . ASP A 1 97 ? -0.391 5.949 1.694 1 98.62 97 ASP A CA 1
ATOM 733 C C . ASP A 1 97 ? 0.275 5.598 0.365 1 98.62 97 ASP A C 1
ATOM 735 O O . ASP A 1 97 ? 1.501 5.492 0.288 1 98.62 97 ASP A O 1
ATOM 739 N N . VAL A 1 98 ? -0.548 5.449 -0.598 1 98.56 98 VAL A N 1
ATOM 740 C CA . VAL A 1 98 ? -0.079 5.188 -1.954 1 98.56 98 VAL A CA 1
ATOM 741 C C . VAL A 1 98 ? -0.451 6.355 -2.865 1 98.56 98 VAL A C 1
ATOM 743 O O . VAL A 1 98 ? -1.59 6.828 -2.844 1 98.56 98 VAL A O 1
ATOM 746 N N . PHE A 1 99 ? 0.531 6.793 -3.66 1 98.62 99 PHE A N 1
ATOM 747 C CA . PHE A 1 99 ? 0.287 7.926 -4.547 1 98.62 99 PHE A CA 1
ATOM 748 C C . PHE A 1 99 ? 0.586 7.555 -5.992 1 98.62 99 PHE A C 1
ATOM 750 O O . PHE A 1 99 ? 1.523 6.801 -6.266 1 98.62 99 PHE A O 1
ATOM 757 N N . SER A 1 100 ? -0.185 8.047 -6.895 1 97.81 100 SER A N 1
ATOM 758 C CA . SER A 1 100 ? 0.123 8.086 -8.32 1 97.81 100 SER A CA 1
ATOM 759 C C . SER A 1 100 ? -0.228 9.445 -8.922 1 97.81 100 SER A C 1
ATOM 761 O O . SER A 1 100 ? -1.336 9.94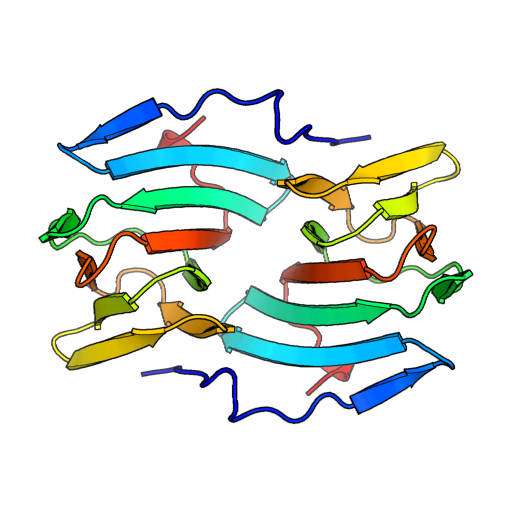5 -8.727 1 97.81 100 SER A O 1
ATOM 763 N N . PRO A 1 101 ? 0.614 10.195 -9.75 1 96.88 101 PRO A N 1
ATOM 764 C CA . PRO A 1 101 ? 2.037 9.867 -9.852 1 96.88 101 PRO A CA 1
ATOM 765 C C . PRO A 1 101 ? 2.779 10.031 -8.523 1 96.88 101 PRO A C 1
ATOM 767 O O . PRO A 1 101 ? 2.156 10.289 -7.492 1 96.88 101 PRO A O 1
ATOM 770 N N . GLN A 1 102 ? 4.043 9.734 -8.492 1 96.38 102 GLN A N 1
ATOM 771 C CA . GLN A 1 102 ? 4.852 9.875 -7.285 1 96.38 102 GLN A CA 1
ATOM 772 C C . GLN A 1 102 ? 4.863 11.32 -6.789 1 96.38 102 GLN A C 1
ATOM 774 O O . GLN A 1 102 ? 4.801 12.25 -7.59 1 96.38 102 GLN A O 1
ATOM 779 N N . ARG A 1 103 ? 4.922 11.5 -5.492 1 96.81 103 ARG A N 1
ATOM 780 C CA . ARG A 1 103 ? 5.043 12.812 -4.863 1 96.81 103 ARG A CA 1
ATOM 781 C C . ARG A 1 103 ? 6.465 13.352 -4.98 1 96.81 103 ARG A C 1
ATOM 783 O O . ARG A 1 103 ? 7.312 13.062 -4.133 1 96.81 103 ARG A O 1
ATOM 790 N N . GLU A 1 104 ? 6.676 14.203 -6.012 1 94.62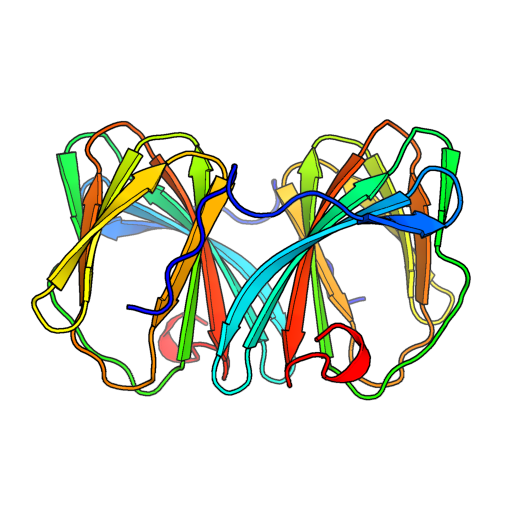 104 GLU A N 1
ATOM 791 C CA . GLU A 1 104 ? 8.008 14.758 -6.23 1 94.62 104 GLU A CA 1
ATOM 792 C C . GLU A 1 104 ? 8.43 15.656 -5.066 1 94.62 104 GLU A C 1
ATOM 794 O O . GLU A 1 104 ? 9.617 15.742 -4.738 1 94.62 104 GLU A O 1
ATOM 799 N N . ASP A 1 105 ? 7.484 16.281 -4.449 1 93.75 105 ASP A N 1
ATOM 800 C CA . ASP A 1 105 ? 7.758 17.203 -3.35 1 93.75 105 ASP A CA 1
ATOM 801 C C . ASP A 1 105 ? 8.227 16.453 -2.107 1 93.75 105 ASP A C 1
ATOM 803 O O . ASP A 1 105 ? 8.703 17.062 -1.149 1 93.75 105 ASP A O 1
ATOM 807 N N . PHE A 1 106 ? 8.023 15.055 -2.068 1 93.44 106 PHE A N 1
ATOM 808 C CA . PHE A 1 106 ? 8.531 14.25 -0.964 1 93.44 106 PHE A CA 1
ATOM 809 C C . PHE A 1 106 ? 9.992 13.891 -1.188 1 93.44 106 PHE A C 1
ATOM 811 O O . PHE A 1 106 ? 10.688 13.477 -0.257 1 93.44 106 PHE A O 1
ATOM 818 N N . LEU A 1 107 ? 10.406 13.852 -2.41 1 88.44 107 LEU A N 1
ATOM 819 C CA . LEU A 1 107 ? 11.711 13.336 -2.805 1 88.44 107 LEU A CA 1
ATOM 820 C C . LEU A 1 107 ? 12.766 14.438 -2.768 1 88.44 107 LEU A C 1
ATOM 822 O O . LEU A 1 107 ? 12.445 15.617 -2.936 1 88.44 107 LEU A O 1
ATOM 826 N N . MET B 1 1 ? -18.016 8 -0.851 1 77.44 1 MET B N 1
ATOM 827 C CA . MET B 1 1 ? -16.594 7.73 -0.643 1 77.44 1 MET B CA 1
ATOM 828 C C . MET B 1 1 ? -16.234 6.316 -1.083 1 77.44 1 MET B C 1
ATOM 830 O O . MET B 1 1 ? -17.062 5.406 -0.99 1 77.44 1 MET B O 1
ATOM 834 N N . ASN B 1 2 ? -15.156 6.223 -1.837 1 87.94 2 ASN B N 1
ATOM 835 C CA . ASN B 1 2 ? -14.648 4.914 -2.238 1 87.94 2 ASN B CA 1
ATOM 836 C C . ASN B 1 2 ? -13.898 4.234 -1.1 1 87.94 2 ASN B C 1
ATOM 838 O O . ASN B 1 2 ? -12.672 4.312 -1.027 1 87.94 2 ASN B O 1
ATOM 842 N N . PHE B 1 3 ? -14.695 3.674 -0.108 1 89.88 3 PHE B N 1
ATOM 843 C CA . PHE B 1 3 ? -14.234 3.113 1.159 1 89.88 3 PHE B CA 1
ATOM 844 C C . PHE B 1 3 ? -14.398 1.599 1.173 1 89.88 3 PHE B C 1
ATOM 846 O O . PHE B 1 3 ? -15.414 1.075 0.706 1 89.88 3 PHE B O 1
ATOM 853 N N . TYR B 1 4 ? -13.375 0.951 1.682 1 90.25 4 TYR B N 1
ATOM 854 C CA . TYR B 1 4 ? -13.383 -0.505 1.762 1 90.25 4 TYR B CA 1
ATOM 855 C C . TYR B 1 4 ? -13.109 -0.973 3.188 1 90.25 4 TYR B C 1
ATOM 857 O O . TYR B 1 4 ? -12.078 -0.632 3.773 1 90.25 4 TYR B O 1
ATOM 865 N N . THR B 1 5 ? -14.055 -1.759 3.734 1 90.31 5 THR B N 1
ATOM 866 C CA . THR B 1 5 ? -13.836 -2.316 5.066 1 90.31 5 THR B CA 1
ATOM 867 C C . THR B 1 5 ? -12.984 -3.58 4.988 1 90.31 5 THR B C 1
ATOM 869 O O . THR B 1 5 ? -13.109 -4.367 4.047 1 90.31 5 THR B O 1
ATOM 872 N N . GLY B 1 6 ? -12.055 -3.701 5.941 1 83.75 6 GLY B N 1
ATOM 873 C CA . GLY B 1 6 ? -11.234 -4.898 6 1 83.75 6 GLY B CA 1
ATOM 874 C C . GLY B 1 6 ? -12.039 -6.18 6.047 1 83.75 6 GLY B C 1
ATOM 875 O O . GLY B 1 6 ? -11.633 -7.199 5.484 1 83.75 6 GLY B O 1
ATOM 876 N N . SER B 1 7 ? -13.086 -6.09 6.723 1 76.94 7 SER B N 1
ATOM 877 C CA . SER B 1 7 ? -13.938 -7.27 6.859 1 76.94 7 SER B CA 1
ATOM 878 C C . SER B 1 7 ? -14.906 -7.391 5.688 1 76.94 7 SER B C 1
ATOM 880 O O . SER B 1 7 ? -15.562 -8.422 5.52 1 76.94 7 SER B O 1
ATOM 882 N N . GLY B 1 8 ? -14.898 -6.387 4.949 1 72.5 8 GLY B N 1
ATOM 883 C CA . GLY B 1 8 ? -15.898 -6.352 3.896 1 72.5 8 GLY B CA 1
ATOM 884 C C . GLY B 1 8 ? -15.5 -7.137 2.664 1 72.5 8 GLY B C 1
ATOM 885 O O . GLY B 1 8 ? -16.344 -7.453 1.819 1 72.5 8 GLY B O 1
ATOM 886 N N . THR B 1 9 ? -14.266 -7.359 2.469 1 76.06 9 THR B N 1
ATOM 887 C CA . THR B 1 9 ? -13.836 -8.117 1.297 1 76.06 9 THR B CA 1
ATOM 888 C C . THR B 1 9 ? -13.312 -9.492 1.703 1 76.06 9 THR B C 1
ATOM 890 O O . THR B 1 9 ? -12.453 -9.594 2.582 1 76.06 9 THR B O 1
ATOM 893 N N . THR B 1 10 ? -13.93 -10.555 1.206 1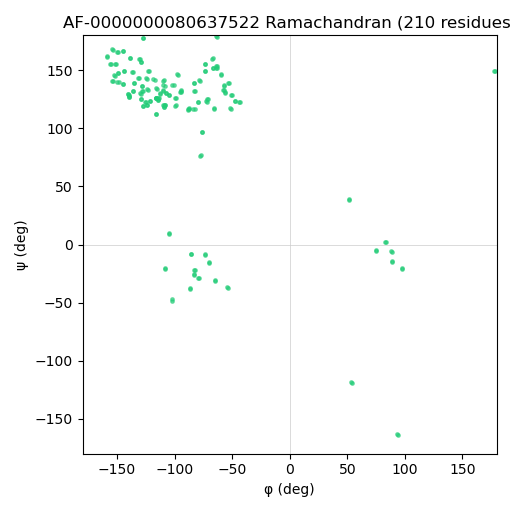 84.56 10 THR B N 1
ATOM 894 C CA . THR B 1 10 ? -13.5 -11.922 1.479 1 84.56 10 THR B CA 1
ATOM 895 C C . THR B 1 10 ? -12.312 -12.297 0.592 1 84.56 10 THR B C 1
ATOM 897 O O . THR B 1 10 ? -12.375 -12.164 -0.631 1 84.56 10 THR B O 1
ATOM 900 N N . PRO B 1 11 ? -11.273 -12.672 1.275 1 93.06 11 PRO B N 1
ATOM 901 C CA . PRO B 1 11 ? -10.141 -13.133 0.468 1 93.06 11 PRO B CA 1
ATOM 902 C C . PRO B 1 11 ? -10.5 -14.289 -0.458 1 93.06 11 PRO B C 1
ATOM 904 O O . PRO B 1 11 ? -11.289 -15.156 -0.082 1 93.06 11 PRO B O 1
ATOM 907 N N . VAL B 1 12 ? -10.047 -14.258 -1.697 1 94.75 12 VAL B N 1
ATOM 908 C CA . VAL B 1 12 ? -10.25 -15.312 -2.689 1 94.75 12 VAL B CA 1
ATOM 909 C C . VAL B 1 12 ? -8.945 -16.062 -2.914 1 94.75 12 VAL B C 1
ATOM 911 O O . VAL B 1 12 ? -7.891 -15.461 -3.131 1 94.75 12 VAL B O 1
ATOM 914 N N . GLU B 1 13 ? -9.023 -17.391 -2.854 1 96.38 13 GLU B N 1
ATOM 915 C CA . GLU B 1 13 ? -7.828 -18.188 -3.146 1 96.38 13 GLU B CA 1
ATOM 916 C C . GLU B 1 13 ? -7.5 -18.156 -4.637 1 96.38 13 GLU B C 1
ATOM 918 O O . GLU B 1 13 ? -8.328 -18.547 -5.465 1 96.38 13 GLU B O 1
ATOM 923 N N . VAL B 1 14 ? -6.348 -17.75 -5.059 1 95.38 14 VAL B N 1
ATOM 924 C CA . VAL B 1 14 ? -6.008 -17.562 -6.465 1 95.38 14 VAL B CA 1
ATOM 925 C C . VAL B 1 14 ? -5.031 -18.656 -6.902 1 95.38 14 VAL B C 1
ATOM 927 O O . VAL B 1 14 ? -4.859 -18.906 -8.102 1 95.38 14 VAL B O 1
ATOM 930 N N . SER B 1 15 ? -4.332 -19.312 -6.059 1 96.06 15 SER B N 1
ATOM 931 C CA . SER B 1 15 ? -3.459 -20.469 -6.203 1 96.06 15 SER B CA 1
ATOM 932 C C . SER B 1 15 ? -3.262 -21.188 -4.871 1 96.06 15 SER B C 1
ATOM 934 O O . SER B 1 15 ? -3.637 -20.672 -3.82 1 96.06 15 SER B O 1
ATOM 936 N N . PRO B 1 16 ? -2.832 -22.344 -4.871 1 97.31 16 PRO B N 1
ATOM 937 C CA . PRO B 1 16 ? -2.697 -23.078 -3.604 1 97.31 16 PRO B CA 1
ATOM 938 C C . PRO B 1 16 ? -1.907 -22.281 -2.559 1 97.31 16 PRO B C 1
ATOM 940 O O . PRO B 1 16 ? -0.729 -21.984 -2.77 1 97.31 16 PRO B O 1
ATOM 943 N N . GLY B 1 17 ? -2.551 -21.938 -1.434 1 98.25 17 GLY B N 1
ATOM 944 C CA . GLY B 1 17 ? -1.892 -21.266 -0.318 1 98.25 17 GLY B CA 1
ATOM 945 C C . GLY B 1 17 ? -1.773 -19.766 -0.498 1 98.25 17 GLY B C 1
ATOM 946 O O . GLY B 1 17 ? -1.116 -19.094 0.297 1 98.25 17 GLY B O 1
ATOM 947 N N . VAL B 1 18 ? -2.301 -19.297 -1.57 1 98.38 18 VAL B N 1
ATOM 948 C CA . VAL B 1 18 ? -2.256 -17.859 -1.83 1 98.38 18 VAL B CA 1
ATOM 949 C C . VAL B 1 18 ? -3.676 -17.312 -1.977 1 98.38 18 VAL B C 1
ATOM 951 O O . VAL B 1 18 ? -4.453 -17.797 -2.801 1 98.38 18 VAL B O 1
ATOM 954 N N . LYS B 1 19 ? -3.988 -16.328 -1.141 1 97.94 19 LYS B N 1
ATOM 955 C CA . LYS B 1 19 ? -5.281 -15.648 -1.196 1 97.94 19 LYS B CA 1
ATOM 956 C C . LYS B 1 19 ? -5.105 -14.148 -1.41 1 97.94 19 LYS B C 1
ATOM 958 O O . LYS B 1 19 ? -4.094 -13.57 -1.002 1 97.94 19 LYS B O 1
ATOM 963 N N . ARG B 1 20 ? -6.086 -13.539 -2.078 1 97.25 20 ARG B N 1
ATOM 964 C CA . ARG B 1 20 ? -6.016 -12.094 -2.238 1 97.25 20 ARG B CA 1
ATOM 965 C C . ARG B 1 20 ? -7.375 -11.445 -1.994 1 97.25 20 ARG B C 1
ATOM 967 O O . ARG B 1 20 ? -8.414 -12.094 -2.156 1 97.25 20 ARG B O 1
ATOM 974 N N . ALA B 1 21 ? -7.43 -10.266 -1.491 1 95.88 21 ALA B N 1
ATOM 975 C CA . ALA B 1 21 ? -8.609 -9.406 -1.364 1 95.88 21 ALA B CA 1
ATOM 976 C C . ALA B 1 21 ? -8.336 -8.016 -1.923 1 95.88 21 ALA B C 1
ATOM 978 O O . ALA B 1 21 ? -7.309 -7.402 -1.61 1 95.88 21 ALA B O 1
ATOM 979 N N . ILE B 1 22 ? -9.266 -7.555 -2.799 1 94.44 22 ILE B N 1
ATOM 980 C CA . ILE B 1 22 ? -9.156 -6.184 -3.281 1 94.44 22 ILE B CA 1
ATOM 981 C C . ILE B 1 22 ? -9.508 -5.207 -2.158 1 94.44 22 ILE B C 1
ATOM 983 O O . ILE B 1 22 ? -10.562 -5.324 -1.54 1 94.44 22 ILE B O 1
ATOM 987 N N . ARG B 1 23 ? -8.719 -4.273 -1.786 1 92.75 23 ARG B N 1
ATOM 988 C CA . ARG B 1 23 ? -8.945 -3.352 -0.679 1 92.75 23 ARG B CA 1
ATOM 989 C C . ARG B 1 23 ? -9.398 -1.986 -1.187 1 92.75 23 ARG B C 1
ATOM 991 O O . ARG B 1 23 ? -10.297 -1.373 -0.613 1 92.75 23 ARG B O 1
ATOM 998 N N . ALA B 1 24 ? -8.758 -1.36 -2.164 1 92.81 24 ALA B N 1
ATOM 999 C CA . ALA B 1 24 ? -9.148 -0.076 -2.738 1 92.81 24 ALA B CA 1
ATOM 1000 C C . ALA B 1 24 ? -8.773 0.002 -4.215 1 92.81 24 ALA B C 1
ATOM 1002 O O . ALA B 1 24 ? -7.73 -0.508 -4.625 1 92.81 24 ALA B O 1
ATOM 1003 N N . HIS B 1 25 ? -9.711 0.588 -4.91 1 93.62 25 HIS B N 1
ATOM 1004 C CA . HIS B 1 25 ? -9.375 0.879 -6.301 1 93.62 25 HIS B CA 1
ATOM 1005 C C . HIS B 1 25 ? -10.148 2.086 -6.816 1 93.62 25 HIS B C 1
ATOM 1007 O O . HIS B 1 25 ? -11.273 2.338 -6.383 1 93.62 25 HIS B O 1
ATOM 1013 N N . GLY B 1 26 ? -9.562 2.789 -7.594 1 93.81 26 GLY B N 1
ATOM 1014 C CA . GLY B 1 26 ? -10.078 3.986 -8.242 1 93.81 26 GLY B CA 1
ATOM 1015 C C . GLY B 1 26 ? -9.047 4.676 -9.117 1 93.81 26 GLY B C 1
ATOM 1016 O O . GLY B 1 26 ? -7.852 4.641 -8.828 1 93.81 26 GLY B O 1
ATOM 1017 N N . GLY B 1 27 ? -9.602 5.344 -10.211 1 94 27 GLY B N 1
ATOM 1018 C CA . GLY B 1 27 ? -8.648 5.977 -11.102 1 94 27 GLY B CA 1
ATOM 1019 C C . GLY B 1 27 ? -7.586 5.023 -11.609 1 94 27 GLY B C 1
ATOM 1020 O O . GLY B 1 27 ? -7.902 3.982 -12.195 1 94 27 GLY B O 1
ATOM 1021 N N . GLY B 1 28 ? -6.305 5.367 -11.266 1 95.31 28 GLY B N 1
ATOM 1022 C CA . GLY B 1 28 ? -5.188 4.555 -11.727 1 95.31 28 GLY B CA 1
ATOM 1023 C C . GLY B 1 28 ? -4.598 3.684 -10.633 1 95.31 28 GLY B C 1
ATOM 1024 O O . GLY B 1 28 ? -3.553 3.059 -10.828 1 95.31 28 GLY B O 1
ATOM 1025 N N . LEU B 1 29 ? -5.258 3.598 -9.5 1 97.94 29 LEU B N 1
ATOM 1026 C CA . LEU B 1 29 ? -4.652 2.895 -8.375 1 97.94 29 LEU B CA 1
ATOM 1027 C C . LEU B 1 29 ? -5.504 1.7 -7.961 1 97.94 29 LEU B C 1
ATOM 1029 O O . LEU B 1 29 ? -6.734 1.773 -7.977 1 97.94 29 LEU B O 1
ATOM 1033 N N . MET B 1 30 ? -4.832 0.624 -7.594 1 97.62 30 MET B N 1
ATOM 1034 C CA . MET B 1 30 ? -5.473 -0.533 -6.973 1 97.62 30 MET B CA 1
ATOM 1035 C C . MET B 1 30 ? -4.598 -1.108 -5.863 1 97.62 30 MET B C 1
ATOM 1037 O O . MET B 1 30 ? -3.4 -1.327 -6.059 1 97.62 30 MET B O 1
ATOM 1041 N N . LEU B 1 31 ? -5.191 -1.312 -4.684 1 98.12 31 LEU B N 1
ATOM 1042 C CA . LEU B 1 31 ? -4.559 -1.993 -3.561 1 98.12 31 LEU B CA 1
ATOM 1043 C C . LEU B 1 31 ? -5.121 -3.402 -3.393 1 98.12 31 LEU B C 1
ATOM 1045 O O . LEU B 1 31 ? -6.34 -3.59 -3.359 1 98.12 31 LEU B O 1
ATOM 1049 N N . VAL B 1 32 ? -4.262 -4.34 -3.318 1 97.75 32 VAL B N 1
ATOM 1050 C CA . VAL B 1 32 ? -4.645 -5.734 -3.133 1 97.75 32 VAL B CA 1
ATOM 1051 C C . VAL B 1 32 ? -3.891 -6.324 -1.943 1 97.75 32 VAL B C 1
ATOM 1053 O O . VAL B 1 32 ? -2.658 -6.309 -1.912 1 97.75 32 VAL B O 1
ATOM 1056 N N . GLU B 1 33 ? -4.605 -6.758 -0.94 1 97.56 33 GLU B N 1
ATOM 1057 C CA . GLU B 1 33 ? -3.998 -7.496 0.162 1 97.56 33 GLU B CA 1
ATOM 1058 C C . GLU B 1 33 ? -3.834 -8.977 -0.186 1 97.56 33 GLU B C 1
ATOM 1060 O O . GLU B 1 33 ? -4.758 -9.602 -0.711 1 97.56 33 GLU B O 1
ATOM 1065 N N . VAL B 1 34 ? -2.689 -9.539 0.044 1 98.25 34 VAL B N 1
ATOM 1066 C CA . VAL B 1 34 ? -2.402 -10.914 -0.347 1 98.25 34 VAL B CA 1
ATOM 1067 C C . VAL B 1 34 ? -1.86 -11.695 0.852 1 98.25 34 VAL B C 1
ATOM 1069 O O . VAL B 1 34 ? -1.026 -11.18 1.604 1 98.25 34 VAL B O 1
ATOM 1072 N N . TRP B 1 35 ? -2.328 -12.883 1.032 1 98.25 35 TRP B N 1
ATOM 1073 C CA . TRP B 1 35 ? -1.84 -13.82 2.041 1 98.25 35 TRP B CA 1
ATOM 1074 C C . TRP B 1 35 ? -1.16 -15.016 1.388 1 98.25 35 TRP B C 1
ATOM 1076 O O . TRP B 1 35 ? -1.732 -15.656 0.504 1 98.25 35 TRP B O 1
ATOM 1086 N N . PHE B 1 36 ? 0.011 -15.32 1.825 1 98.69 36 PHE B N 1
ATOM 1087 C CA . PHE B 1 36 ? 0.74 -16.531 1.439 1 98.69 36 PHE B CA 1
ATOM 1088 C C . PHE B 1 36 ? 0.905 -17.469 2.629 1 98.69 36 PHE B C 1
ATOM 1090 O O . PHE B 1 36 ? 1.399 -17.062 3.684 1 98.69 36 PHE B O 1
ATOM 1097 N N . GLU B 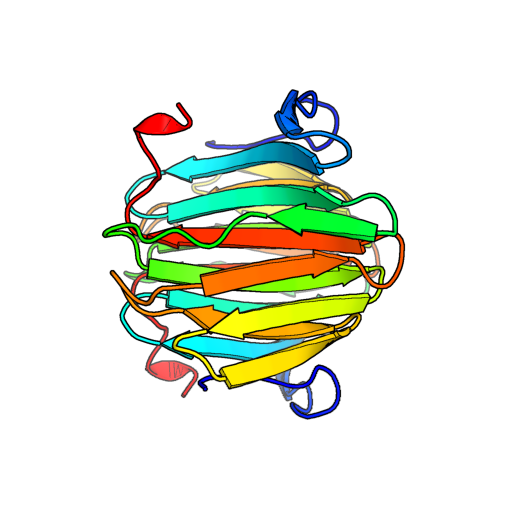1 37 ? 0.517 -18.703 2.527 1 98.81 37 GLU B N 1
ATOM 1098 C CA . GLU B 1 37 ? 0.969 -19.719 3.48 1 98.81 37 GLU B CA 1
ATOM 1099 C C . GLU B 1 37 ? 2.469 -19.969 3.35 1 98.81 37 GLU B C 1
ATOM 1101 O O . GLU B 1 37 ? 3.051 -19.734 2.289 1 98.81 37 GLU B O 1
ATOM 1106 N N . LYS B 1 38 ? 3.027 -20.359 4.445 1 98.75 38 LYS B N 1
ATOM 1107 C CA . LYS B 1 38 ? 4.438 -20.719 4.355 1 98.75 38 LYS B CA 1
ATOM 1108 C C . LYS B 1 38 ? 4.68 -21.703 3.209 1 98.75 38 LYS B C 1
ATOM 1110 O O . LYS B 1 38 ? 3.973 -22.703 3.08 1 98.75 38 LYS B O 1
ATOM 1115 N N . GLY B 1 39 ? 5.637 -21.359 2.391 1 98.69 39 GLY B N 1
ATOM 1116 C CA . GLY B 1 39 ? 6.016 -22.25 1.306 1 98.69 39 GLY B CA 1
ATOM 1117 C C . GLY B 1 39 ? 5.215 -22.016 0.037 1 98.69 39 GLY B C 1
ATOM 1118 O O . GLY B 1 39 ? 5.562 -22.531 -1.025 1 98.69 39 GLY B O 1
ATOM 1119 N N . ALA B 1 40 ? 4.125 -21.328 0.064 1 98.75 40 ALA B N 1
ATOM 1120 C CA . ALA B 1 40 ? 3.32 -21.031 -1.12 1 98.75 40 ALA B CA 1
ATOM 1121 C C . ALA B 1 40 ? 4.102 -20.172 -2.117 1 98.75 40 ALA B C 1
ATOM 1123 O O . ALA B 1 40 ? 4.969 -19.391 -1.726 1 98.75 40 ALA B O 1
ATOM 1124 N N . LYS B 1 41 ? 3.754 -20.328 -3.412 1 98.25 41 LYS B N 1
ATOM 1125 C CA . LYS B 1 41 ? 4.516 -19.656 -4.469 1 98.25 41 LYS B CA 1
ATOM 1126 C C . LYS B 1 41 ? 3.594 -18.938 -5.438 1 98.25 41 LYS B C 1
ATOM 1128 O O . LYS B 1 41 ? 2.459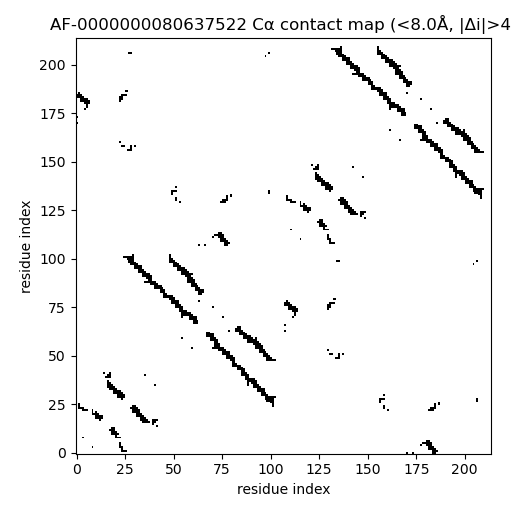 -19.359 -5.668 1 98.25 41 LYS B O 1
ATOM 1133 N N . ALA B 1 42 ? 4.004 -17.812 -5.914 1 97.81 42 ALA B N 1
ATOM 1134 C CA . ALA B 1 42 ? 3.484 -17.203 -7.137 1 97.81 42 ALA B CA 1
ATOM 1135 C C . ALA B 1 42 ? 4.41 -17.484 -8.32 1 97.81 42 ALA B C 1
ATOM 1137 O O . ALA B 1 42 ? 5.582 -17.094 -8.297 1 97.81 42 ALA B O 1
ATOM 1138 N N . ALA B 1 43 ? 3.939 -18.094 -9.273 1 97.25 43 ALA B N 1
ATOM 1139 C CA . ALA B 1 43 ? 4.73 -18.484 -10.445 1 97.25 43 ALA B CA 1
ATOM 1140 C C . ALA B 1 43 ? 5.23 -17.25 -11.188 1 97.25 43 ALA B C 1
ATOM 1142 O O . ALA B 1 43 ? 4.641 -16.172 -11.086 1 97.25 43 ALA B O 1
ATOM 1143 N N . VAL B 1 44 ? 6.355 -17.438 -11.891 1 97.81 44 VAL B N 1
ATOM 1144 C CA . VAL B 1 44 ? 6.91 -16.344 -12.688 1 97.81 44 VAL B CA 1
ATOM 1145 C C . VAL B 1 44 ? 5.859 -15.852 -13.68 1 97.81 44 VAL B C 1
ATOM 1147 O O . VAL B 1 44 ? 5.199 -16.656 -14.344 1 97.81 44 VAL B O 1
ATOM 1150 N N . HIS B 1 45 ? 5.637 -14.57 -13.766 1 98.06 45 HIS B N 1
ATOM 1151 C CA . HIS B 1 45 ? 4.703 -13.953 -14.703 1 98.06 45 HIS B CA 1
ATOM 1152 C C . HIS B 1 45 ? 5.098 -12.508 -15 1 98.06 45 HIS B C 1
ATOM 1154 O O . HIS B 1 45 ? 6.016 -11.969 -14.375 1 98.06 45 HIS B O 1
ATOM 1160 N N . THR B 1 46 ? 4.508 -11.906 -15.992 1 98.12 46 THR B N 1
ATOM 1161 C CA . THR B 1 46 ? 4.656 -10.5 -16.344 1 98.12 46 THR B CA 1
ATOM 1162 C C . THR B 1 46 ? 3.293 -9.836 -16.516 1 98.12 46 THR B C 1
ATOM 1164 O O . THR B 1 46 ? 2.281 -10.523 -16.688 1 98.12 46 THR B O 1
ATOM 1167 N N . HIS B 1 47 ? 3.197 -8.594 -16.391 1 97.94 47 HIS B N 1
ATOM 1168 C CA . HIS B 1 47 ? 2.016 -7.797 -16.703 1 97.94 47 HIS B CA 1
ATOM 1169 C C . HIS B 1 47 ? 2.389 -6.348 -17 1 97.94 47 HIS B C 1
ATOM 1171 O O . HIS B 1 47 ? 3.465 -5.887 -16.609 1 97.94 47 HIS B O 1
ATOM 1177 N N . PRO B 1 48 ? 1.494 -5.676 -17.781 1 97.94 48 PRO B N 1
ATOM 1178 C CA . PRO B 1 48 ? 1.803 -4.305 -18.188 1 97.94 48 PRO B CA 1
ATOM 1179 C C . PRO B 1 48 ? 1.65 -3.303 -17.047 1 97.94 48 PRO B C 1
ATOM 1181 O O . PRO B 1 48 ? 2.043 -2.141 -17.172 1 97.94 48 PRO B O 1
ATOM 1184 N N . HIS B 1 49 ? 1.141 -3.65 -15.977 1 98.12 49 HIS B N 1
ATOM 1185 C CA . HIS B 1 49 ? 0.958 -2.785 -14.82 1 98.12 49 HIS B CA 1
ATOM 1186 C C . HIS B 1 49 ? 2.266 -2.605 -14.055 1 98.12 49 HIS B C 1
ATOM 1188 O O . HIS B 1 49 ? 3.061 -3.543 -13.953 1 98.12 49 HIS B O 1
ATOM 1194 N N . GLU B 1 50 ? 2.49 -1.437 -13.594 1 98 50 GLU B N 1
ATOM 1195 C CA . GLU B 1 50 ? 3.498 -1.315 -12.539 1 98 50 GLU B CA 1
ATOM 1196 C C . GLU B 1 50 ? 2.98 -1.86 -11.211 1 98 50 GLU B C 1
ATOM 1198 O O . GLU B 1 50 ? 1.775 -1.833 -10.953 1 98 50 GLU B O 1
ATOM 1203 N N . GLN B 1 51 ? 3.891 -2.352 -10.469 1 98.38 51 GLN B N 1
ATOM 1204 C CA . GLN B 1 51 ? 3.533 -2.945 -9.18 1 98.38 51 GLN B CA 1
ATOM 1205 C C . GLN B 1 51 ? 4.496 -2.502 -8.086 1 98.38 51 GLN B C 1
ATOM 1207 O O . GLN B 1 51 ? 5.684 -2.301 -8.336 1 98.38 51 GLN B O 1
ATOM 1212 N N . ALA B 1 52 ? 4.059 -2.201 -6.898 1 98.06 52 ALA B N 1
ATOM 1213 C CA . ALA B 1 52 ? 4.855 -2.082 -5.68 1 98.06 52 ALA B CA 1
ATOM 1214 C C . ALA B 1 52 ? 4.324 -3.008 -4.586 1 98.06 52 ALA B C 1
ATOM 1216 O O . ALA B 1 52 ? 3.113 -3.131 -4.402 1 98.06 52 ALA B O 1
ATOM 1217 N N . THR B 1 53 ? 5.168 -3.729 -3.924 1 98.5 53 THR B N 1
ATOM 1218 C CA . THR B 1 53 ? 4.809 -4.699 -2.896 1 98.5 53 THR B CA 1
ATOM 1219 C C . THR B 1 53 ? 5.371 -4.281 -1.539 1 98.5 53 THR B C 1
ATOM 1221 O O . THR B 1 53 ? 6.551 -3.955 -1.423 1 98.5 53 THR B O 1
ATOM 1224 N N . TYR B 1 54 ? 4.582 -4.18 -0.549 1 98.44 54 TYR B N 1
ATOM 1225 C CA . TYR B 1 54 ? 4.945 -3.9 0.836 1 98.44 54 TYR B CA 1
ATOM 1226 C C . TYR B 1 54 ? 4.625 -5.09 1.734 1 98.44 54 TYR B C 1
ATOM 1228 O O . TYR B 1 54 ? 3.477 -5.543 1.791 1 98.44 54 TYR B O 1
ATOM 1236 N N . VAL B 1 55 ? 5.648 -5.617 2.488 1 98.44 55 VAL B N 1
ATOM 1237 C CA . VAL B 1 55 ? 5.438 -6.777 3.346 1 98.44 55 VAL B CA 1
ATOM 1238 C C . VAL B 1 55 ? 4.98 -6.324 4.73 1 98.44 55 VAL B C 1
ATOM 1240 O O . VAL B 1 55 ? 5.715 -5.633 5.438 1 98.44 55 VAL B O 1
ATOM 1243 N N . MET B 1 56 ? 3.768 -6.723 5.051 1 97.5 56 MET B N 1
ATOM 1244 C CA . MET B 1 56 ? 3.18 -6.336 6.332 1 97.5 56 MET B CA 1
ATOM 1245 C C . MET B 1 56 ? 3.568 -7.32 7.43 1 97.5 56 MET B C 1
ATOM 1247 O O . MET B 1 56 ? 3.725 -6.934 8.586 1 97.5 56 MET B O 1
ATOM 1251 N N . GLU B 1 57 ? 3.637 -8.523 7.152 1 97.69 57 GLU B N 1
ATOM 1252 C CA . GLU B 1 57 ? 4.02 -9.617 8.047 1 97.69 57 GLU B CA 1
ATOM 1253 C C . GLU B 1 57 ? 4.703 -10.742 7.281 1 97.69 57 GLU B C 1
ATOM 1255 O O . GLU B 1 57 ? 4.34 -11.039 6.141 1 97.69 57 GLU B O 1
ATOM 1260 N N . GLY B 1 58 ? 5.66 -11.414 7.965 1 98.19 58 GLY B N 1
ATOM 1261 C CA . GLY B 1 58 ? 6.258 -12.609 7.402 1 98.19 58 GLY B CA 1
ATOM 1262 C C . GLY B 1 58 ? 7.543 -12.336 6.637 1 98.19 58 GLY B C 1
ATOM 1263 O O . GLY B 1 58 ? 8.281 -11.414 6.973 1 98.19 58 GLY B O 1
ATOM 1264 N N . ARG B 1 59 ? 7.934 -13.266 5.859 1 98.56 59 ARG B N 1
ATOM 1265 C CA . ARG B 1 59 ? 9.156 -13.242 5.062 1 98.56 59 ARG B CA 1
ATOM 1266 C C . ARG B 1 59 ? 8.914 -13.82 3.672 1 98.56 59 ARG B C 1
ATOM 1268 O O . ARG B 1 59 ? 8.398 -14.938 3.537 1 98.56 59 ARG B O 1
ATOM 1275 N N . LEU B 1 60 ? 9.266 -13.07 2.639 1 98.69 60 LEU B N 1
ATOM 1276 C CA . LEU B 1 60 ? 8.953 -13.391 1.251 1 98.69 60 LEU B CA 1
ATOM 1277 C C . LEU B 1 60 ? 10.203 -13.32 0.382 1 98.69 60 LEU B C 1
ATOM 1279 O O . LEU B 1 60 ? 10.945 -12.336 0.425 1 98.69 60 LEU B O 1
ATOM 1283 N N . LYS B 1 61 ? 10.492 -14.359 -0.309 1 98.75 61 LYS B N 1
ATOM 1284 C CA . LYS B 1 61 ? 11.5 -14.289 -1.364 1 98.75 61 LYS B CA 1
ATOM 1285 C C . LYS B 1 61 ? 10.875 -13.867 -2.691 1 98.75 61 LYS B C 1
ATOM 1287 O O . LYS B 1 61 ? 9.984 -14.547 -3.207 1 98.75 61 LYS B O 1
ATOM 1292 N N . LEU B 1 62 ? 11.266 -12.75 -3.223 1 98.56 62 LEU B N 1
ATOM 1293 C CA . LEU B 1 62 ? 10.82 -12.266 -4.523 1 98.56 62 LEU B CA 1
ATOM 1294 C C . LEU B 1 62 ? 11.953 -12.312 -5.543 1 98.56 62 LEU B C 1
ATOM 1296 O O . LEU B 1 62 ? 13.086 -11.953 -5.23 1 98.56 62 LEU B O 1
ATOM 1300 N N . THR B 1 63 ? 11.672 -12.82 -6.66 1 98.25 63 THR B N 1
ATOM 1301 C CA . THR B 1 63 ? 12.594 -12.781 -7.793 1 98.25 63 THR B CA 1
ATOM 1302 C C . THR B 1 63 ? 12.094 -11.812 -8.867 1 98.25 63 THR B C 1
ATOM 1304 O O . THR B 1 63 ? 10.992 -11.984 -9.391 1 98.25 63 THR B O 1
ATOM 1307 N N . VAL B 1 64 ? 12.891 -10.789 -9.188 1 97.88 64 VAL B N 1
ATOM 1308 C CA . VAL B 1 64 ? 12.547 -9.805 -10.203 1 97.88 64 VAL B CA 1
ATOM 1309 C C . VAL B 1 64 ? 13.648 -9.742 -11.258 1 97.88 64 VAL B C 1
ATOM 1311 O O . VAL B 1 64 ? 14.805 -9.461 -10.945 1 97.88 64 VAL B O 1
ATOM 1314 N N . GLU B 1 65 ? 13.273 -10.031 -12.453 1 97.44 65 GLU B N 1
ATOM 1315 C CA . GLU B 1 65 ? 14.219 -10.031 -13.57 1 97.44 65 GLU B CA 1
ATOM 1316 C C . GLU B 1 65 ? 15.453 -10.875 -13.242 1 97.44 65 GLU B C 1
ATOM 1318 O O . GLU B 1 65 ? 16.578 -10.445 -13.477 1 97.44 65 GLU B O 1
ATOM 1323 N N . GLY B 1 66 ? 15.188 -11.906 -12.617 1 96.75 66 GLY B N 1
ATOM 1324 C CA . GLY B 1 66 ? 16.219 -12.906 -12.375 1 96.75 66 GLY B CA 1
ATOM 1325 C C . GLY B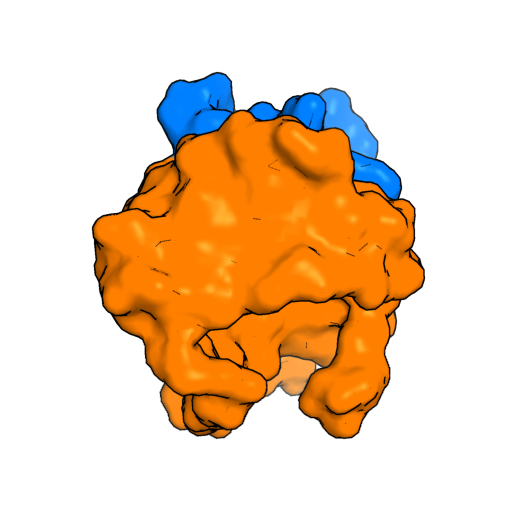 1 66 ? 17 -12.648 -11.102 1 96.75 66 GLY B C 1
ATOM 1326 O O . GLY B 1 66 ? 17.875 -13.438 -10.742 1 96.75 66 GLY B O 1
ATOM 1327 N N . GLU B 1 67 ? 16.781 -11.57 -10.445 1 97.31 67 GLU B N 1
ATOM 1328 C CA . GLU B 1 67 ? 17.469 -11.242 -9.195 1 97.31 67 GLU B CA 1
ATOM 1329 C C . GLU B 1 67 ? 16.562 -11.508 -7.996 1 97.31 67 GLU B C 1
ATOM 1331 O O . GLU B 1 67 ? 15.391 -11.117 -7.992 1 97.31 67 GLU B O 1
ATOM 1336 N N . ASP B 1 68 ? 17.125 -12.102 -6.949 1 97.5 68 ASP B N 1
ATOM 1337 C CA . ASP B 1 68 ? 16.359 -12.438 -5.75 1 97.5 68 ASP B CA 1
ATOM 1338 C C . ASP B 1 68 ? 16.531 -11.359 -4.676 1 97.5 68 ASP B C 1
ATOM 1340 O O . ASP B 1 68 ? 17.625 -10.812 -4.504 1 97.5 68 ASP B O 1
ATOM 1344 N N . VAL B 1 69 ? 15.523 -11.203 -4.004 1 97.38 69 VAL B N 1
ATOM 1345 C CA . VAL B 1 69 ? 15.562 -10.391 -2.789 1 97.38 69 VAL B CA 1
ATOM 1346 C C . VAL B 1 69 ? 14.617 -10.992 -1.747 1 97.38 69 VAL B C 1
ATOM 1348 O O . VAL B 1 69 ? 13.547 -11.492 -2.086 1 97.38 69 VAL B O 1
ATOM 1351 N N . VAL B 1 70 ? 15.039 -11.031 -0.521 1 98.19 70 VAL B N 1
ATOM 1352 C CA . VAL B 1 70 ? 14.164 -11.445 0.572 1 98.19 70 VAL B CA 1
ATOM 1353 C C . VAL B 1 70 ? 13.617 -10.219 1.29 1 98.19 70 VAL B C 1
ATOM 1355 O O . VAL B 1 70 ? 14.375 -9.352 1.726 1 98.19 70 VAL B O 1
ATOM 1358 N N . LEU B 1 71 ? 12.297 -10.195 1.379 1 97.62 71 LEU B N 1
ATOM 1359 C CA . LEU B 1 71 ? 11.609 -9.086 2.039 1 97.62 71 LEU B CA 1
ATOM 1360 C C . LEU B 1 71 ? 11 -9.539 3.359 1 97.62 71 LEU B C 1
ATOM 1362 O O . LEU B 1 71 ? 10.484 -10.656 3.459 1 97.62 71 LEU B O 1
ATOM 1366 N N . GLU B 1 72 ? 11.094 -8.695 4.289 1 97.5 72 GLU B N 1
ATOM 1367 C CA . GLU B 1 72 ? 10.453 -8.922 5.582 1 97.5 72 GLU B CA 1
ATOM 1368 C C . GLU B 1 72 ? 9.578 -7.742 5.98 1 97.5 72 GLU B C 1
ATOM 1370 O O . GLU B 1 72 ? 9.445 -6.773 5.23 1 97.5 72 GLU B O 1
ATOM 1375 N N . LYS B 1 73 ? 8.922 -7.984 7.18 1 96.38 73 LYS B N 1
ATOM 1376 C CA . LYS B 1 73 ? 8 -6.953 7.641 1 96.38 73 LYS B CA 1
ATOM 1377 C C . LYS B 1 73 ? 8.602 -5.562 7.469 1 96.38 73 LYS B C 1
ATOM 1379 O O . LYS B 1 73 ? 9.695 -5.285 7.961 1 96.38 73 LYS B O 1
ATOM 1384 N N . GLY B 1 74 ? 7.883 -4.715 6.727 1 95.88 74 GLY B N 1
ATOM 1385 C CA . GLY B 1 74 ? 8.312 -3.336 6.559 1 95.88 74 GLY B CA 1
ATOM 1386 C C . GLY B 1 74 ? 9.078 -3.105 5.27 1 95.88 74 GLY B C 1
ATOM 1387 O O . GLY B 1 74 ? 9.25 -1.962 4.84 1 95.88 74 GLY B O 1
ATOM 1388 N N . ASP B 1 75 ? 9.617 -4.125 4.703 1 97.25 75 ASP B N 1
ATOM 1389 C CA . ASP B 1 75 ? 10.336 -4.016 3.434 1 97.25 75 ASP B CA 1
ATOM 1390 C C . ASP B 1 75 ? 9.359 -3.822 2.271 1 97.25 75 ASP B C 1
ATOM 1392 O O . ASP B 1 75 ? 8.195 -4.199 2.363 1 97.25 75 ASP B O 1
ATOM 1396 N N . SER B 1 76 ? 9.805 -3.244 1.235 1 97.81 76 SER B N 1
ATOM 1397 C CA . SER B 1 76 ? 9.008 -3.018 0.039 1 97.81 76 SER B CA 1
ATOM 1398 C C . SER B 1 76 ? 9.867 -3.02 -1.218 1 97.81 76 SER B C 1
ATOM 1400 O O . SER B 1 76 ? 11.102 -2.969 -1.132 1 97.81 76 SER B O 1
ATOM 1402 N N . ILE B 1 77 ? 9.195 -3.111 -2.324 1 97.62 77 ILE B N 1
ATOM 1403 C CA . ILE B 1 77 ? 9.906 -3.145 -3.596 1 97.62 77 ILE B CA 1
ATOM 1404 C C . ILE B 1 77 ? 9.008 -2.617 -4.711 1 97.62 77 ILE B C 1
ATOM 1406 O O . ILE B 1 77 ? 7.793 -2.84 -4.691 1 97.62 77 ILE B O 1
ATOM 1410 N N . TYR B 1 78 ? 9.609 -1.833 -5.641 1 97.88 78 TYR B N 1
ATOM 1411 C CA . TYR B 1 78 ? 8.953 -1.429 -6.875 1 97.88 78 TYR B CA 1
ATOM 1412 C C . TYR B 1 78 ? 9.305 -2.373 -8.016 1 97.88 78 TYR B C 1
ATOM 1414 O O . TYR B 1 78 ? 10.477 -2.717 -8.203 1 97.88 78 TYR B O 1
ATOM 1422 N N . ILE B 1 79 ? 8.32 -2.879 -8.789 1 98.06 79 ILE B N 1
ATOM 1423 C CA . ILE B 1 79 ? 8.469 -3.766 -9.938 1 98.06 79 ILE B CA 1
ATOM 1424 C C . ILE B 1 79 ? 7.973 -3.064 -11.203 1 98.06 79 ILE B C 1
ATOM 1426 O O . ILE B 1 79 ? 6.781 -2.773 -11.328 1 98.06 79 ILE B O 1
ATOM 1430 N N . PRO B 1 80 ? 8.867 -2.73 -12.156 1 97.5 80 PRO B N 1
ATOM 1431 C CA . PRO B 1 80 ? 8.438 -2.025 -13.367 1 97.5 80 PRO B CA 1
ATOM 1432 C C . PRO B 1 80 ? 7.543 -2.879 -14.258 1 97.5 80 PRO B C 1
ATOM 1434 O O . PRO B 1 80 ? 7.516 -4.105 -14.125 1 97.5 80 PRO B O 1
ATOM 1437 N N . PRO B 1 81 ? 6.758 -2.18 -15.188 1 98.06 81 PRO B N 1
ATOM 1438 C CA . PRO B 1 81 ? 5.93 -2.934 -16.125 1 98.06 81 PRO B CA 1
ATOM 1439 C C . PRO B 1 81 ? 6.723 -3.98 -16.906 1 98.06 81 PRO B C 1
ATOM 1441 O O . PRO B 1 81 ? 7.871 -3.734 -17.281 1 98.06 81 PRO B O 1
ATOM 1444 N N . GLU B 1 82 ? 6.145 -5.098 -17.062 1 98.44 82 GLU B N 1
ATOM 1445 C CA . GLU B 1 82 ? 6.621 -6.176 -17.922 1 98.44 82 GLU B CA 1
ATOM 1446 C C . GLU B 1 82 ? 7.812 -6.898 -17.297 1 98.44 82 GLU B C 1
ATOM 1448 O O . GLU B 1 82 ? 8.352 -7.836 -17.891 1 98.44 82 GLU B O 1
ATOM 1453 N N . ALA B 1 83 ? 8.352 -6.488 -16.172 1 98.06 83 ALA B N 1
ATOM 1454 C CA . ALA B 1 83 ? 9.453 -7.18 -15.516 1 98.06 83 ALA B CA 1
ATOM 1455 C C . ALA B 1 83 ? 9.023 -8.562 -15.023 1 98.06 83 ALA B C 1
ATOM 1457 O O . ALA B 1 83 ? 8.117 -8.68 -14.195 1 98.06 83 ALA B O 1
ATOM 1458 N N . PRO B 1 84 ? 9.609 -9.625 -15.555 1 98.62 84 PRO B N 1
ATOM 1459 C CA . PRO B 1 84 ? 9.289 -10.945 -15 1 98.62 84 PRO B CA 1
ATOM 1460 C C . PRO B 1 84 ? 9.57 -11.039 -13.5 1 98.62 84 PRO B C 1
ATOM 1462 O O . PRO B 1 84 ? 10.633 -10.617 -13.047 1 98.62 84 PRO B O 1
ATOM 146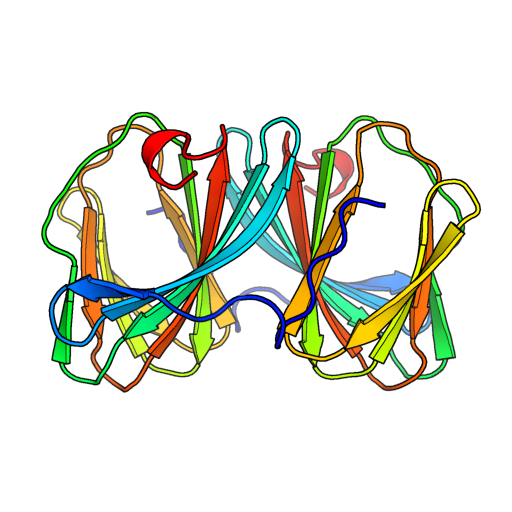5 N N . HIS B 1 85 ? 8.664 -11.547 -12.773 1 98.56 85 HIS B N 1
ATOM 1466 C CA . HIS B 1 85 ? 8.867 -11.68 -11.336 1 98.56 85 HIS B CA 1
ATOM 1467 C C . HIS B 1 85 ? 8.078 -12.859 -10.773 1 98.56 85 HIS B C 1
ATOM 1469 O O . HIS B 1 85 ? 7.129 -13.328 -11.398 1 98.56 85 HIS B O 1
ATOM 1475 N N . SER B 1 86 ? 8.508 -13.406 -9.664 1 98.56 86 SER B N 1
ATOM 1476 C CA . SER B 1 86 ? 7.914 -14.5 -8.906 1 98.56 86 SER B CA 1
ATOM 1477 C C . SER B 1 86 ? 8.117 -14.312 -7.406 1 98.56 86 SER B C 1
ATOM 1479 O O . SER B 1 86 ? 8.867 -13.43 -6.988 1 98.56 86 SER B O 1
ATOM 1481 N N . ALA B 1 87 ? 7.371 -15.117 -6.629 1 98.62 87 ALA B N 1
ATOM 1482 C CA . ALA B 1 87 ? 7.469 -14.992 -5.176 1 98.62 87 ALA B CA 1
ATOM 1483 C C . ALA B 1 87 ? 7.352 -16.359 -4.5 1 98.62 87 ALA B C 1
ATOM 1485 O O . ALA B 1 87 ? 6.699 -17.266 -5.023 1 98.62 87 ALA B O 1
ATOM 1486 N N . GLU B 1 88 ? 7.984 -16.469 -3.42 1 98.75 88 GLU B N 1
ATOM 1487 C CA . GLU B 1 88 ? 7.875 -17.609 -2.52 1 98.75 88 GLU B CA 1
ATOM 1488 C C . GLU B 1 88 ? 7.855 -17.172 -1.062 1 98.75 88 GLU B C 1
ATOM 1490 O O . GLU B 1 88 ? 8.75 -16.438 -0.613 1 98.75 88 GLU B O 1
ATOM 1495 N N . ALA B 1 89 ? 6.805 -17.672 -0.309 1 98.81 89 ALA B N 1
ATOM 1496 C CA . ALA B 1 89 ? 6.727 -17.328 1.104 1 98.81 89 ALA B CA 1
ATOM 1497 C C . ALA B 1 89 ? 7.617 -18.234 1.949 1 98.81 89 ALA B C 1
ATOM 1499 O O . ALA B 1 89 ? 7.348 -19.422 2.078 1 98.81 89 ALA B O 1
ATOM 1500 N N . LEU B 1 90 ? 8.586 -17.578 2.551 1 98.81 90 LEU B N 1
ATOM 1501 C CA . LEU B 1 90 ? 9.484 -18.312 3.434 1 98.81 90 LEU B CA 1
ATOM 1502 C C . LEU B 1 90 ? 8.844 -18.547 4.797 1 98.81 90 LEU B C 1
ATOM 1504 O O . LEU B 1 90 ? 9.219 -19.469 5.52 1 98.81 90 LEU B O 1
ATOM 1508 N N . GLU B 1 91 ? 8.023 -17.75 5.223 1 98.81 91 GLU B N 1
ATOM 1509 C CA . GLU B 1 91 ? 7.082 -17.797 6.344 1 98.81 91 GLU B CA 1
ATOM 1510 C C . GLU B 1 91 ? 5.68 -17.391 5.902 1 98.81 91 GLU B C 1
ATOM 1512 O O . GLU B 1 91 ? 5.5 -16.828 4.824 1 98.81 91 GLU B O 1
ATOM 1517 N N . ALA B 1 92 ? 4.664 -17.828 6.773 1 98.81 92 ALA B N 1
ATOM 1518 C CA . ALA B 1 92 ? 3.365 -17.219 6.508 1 98.81 92 ALA B CA 1
ATOM 1519 C C . ALA B 1 92 ? 3.494 -15.711 6.344 1 98.81 92 ALA B C 1
ATOM 1521 O O . ALA B 1 92 ? 4.094 -15.031 7.188 1 98.81 92 ALA B O 1
ATOM 1522 N N . THR B 1 93 ? 3.027 -15.227 5.164 1 98.69 93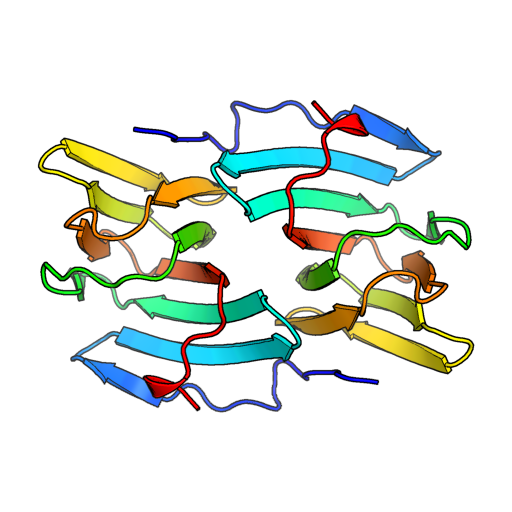 THR B N 1
ATOM 1523 C CA . THR B 1 93 ? 3.318 -13.852 4.77 1 98.69 93 THR B CA 1
ATOM 1524 C C . THR B 1 93 ? 2.035 -13.109 4.398 1 98.69 93 THR B C 1
ATOM 1526 O O . THR B 1 93 ? 1.164 -13.664 3.727 1 98.69 93 THR B O 1
ATOM 1529 N N . ARG B 1 94 ? 1.872 -11.93 4.934 1 98.31 94 ARG B N 1
ATOM 1530 C CA . ARG B 1 94 ? 0.83 -10.992 4.535 1 98.31 94 ARG B CA 1
ATOM 1531 C C . ARG B 1 94 ? 1.435 -9.727 3.936 1 98.31 94 ARG B C 1
ATOM 1533 O O . ARG B 1 94 ? 2.334 -9.117 4.523 1 98.31 94 ARG B O 1
ATOM 1540 N N . LEU B 1 95 ? 1.012 -9.352 2.703 1 98.44 95 LEU B N 1
ATOM 1541 C CA . LEU B 1 95 ? 1.592 -8.203 2.014 1 98.44 95 LEU B CA 1
ATOM 1542 C C . LEU B 1 95 ? 0.511 -7.383 1.315 1 98.44 95 LEU B C 1
ATOM 1544 O O . LEU B 1 95 ? -0.645 -7.805 1.244 1 98.44 95 LEU B O 1
ATOM 1548 N N . LEU B 1 96 ? 0.827 -6.164 1.016 1 98.44 96 LEU B N 1
ATOM 1549 C CA . LEU B 1 96 ? -0.009 -5.305 0.185 1 98.44 96 LEU B CA 1
ATOM 1550 C C . LEU B 1 96 ? 0.636 -5.066 -1.176 1 98.44 96 LEU B C 1
ATOM 1552 O O . LEU B 1 96 ? 1.751 -4.547 -1.258 1 98.44 96 LEU B O 1
ATOM 1556 N N . ASP B 1 97 ? -0.007 -5.473 -2.262 1 98.62 97 ASP B N 1
ATOM 1557 C CA . ASP B 1 97 ? 0.375 -5.145 -3.631 1 98.62 97 ASP B CA 1
ATOM 1558 C C . ASP B 1 97 ? -0.385 -3.918 -4.133 1 98.62 97 ASP B C 1
ATOM 1560 O O . ASP B 1 97 ? -1.606 -3.834 -3.986 1 98.62 97 ASP B O 1
ATOM 1564 N N . VAL B 1 98 ? 0.358 -3.055 -4.707 1 98.56 98 VAL B N 1
ATOM 1565 C CA . VAL B 1 98 ? -0.211 -1.852 -5.309 1 98.56 98 VAL B CA 1
ATOM 1566 C C . VAL B 1 98 ? 0.03 -1.863 -6.816 1 98.56 98 VAL B C 1
ATOM 1568 O O . VAL B 1 98 ? 1.141 -2.145 -7.27 1 98.56 98 VAL B O 1
ATOM 1571 N N . PHE B 1 99 ? -1.024 -1.539 -7.562 1 98.62 99 PHE B N 1
ATOM 1572 C CA . PHE B 1 99 ? -0.906 -1.557 -9.016 1 98.62 99 PHE B CA 1
ATOM 1573 C C . PHE B 1 99 ? -1.312 -0.212 -9.609 1 98.62 99 PHE B C 1
ATOM 1575 O O . PHE B 1 99 ? -2.234 0.438 -9.109 1 98.62 99 PHE B O 1
ATOM 1582 N N . SER B 1 100 ? -0.64 0.2 -10.633 1 97.75 100 SER B N 1
ATOM 1583 C CA . SER B 1 100 ? -1.071 1.266 -11.531 1 97.75 100 SER B CA 1
ATOM 1584 C C . SER B 1 100 ? -0.834 0.888 -12.992 1 97.75 100 SER B C 1
ATOM 1586 O O . SER B 1 100 ? 0.261 0.458 -13.359 1 97.75 100 SER B O 1
ATOM 1588 N N . PRO B 1 101 ? -1.777 1.013 -14.016 1 96.81 101 PRO B N 1
ATOM 1589 C CA . PRO B 1 101 ? -3.188 1.25 -13.688 1 96.81 101 PRO B CA 1
ATOM 1590 C C . PRO B 1 101 ? -3.82 0.089 -12.93 1 96.81 101 PRO B C 1
ATOM 1592 O O . PRO B 1 101 ? -3.123 -0.844 -12.523 1 96.81 101 PRO B O 1
ATOM 1595 N N . GLN B 1 102 ? -5.066 0.198 -12.578 1 96.38 102 GLN B N 1
ATOM 1596 C CA . GLN B 1 102 ? -5.781 -0.855 -11.867 1 96.38 102 GLN B CA 1
ATOM 1597 C C . GLN B 1 102 ? -5.805 -2.15 -12.672 1 96.38 102 GLN B C 1
ATOM 1599 O O . GLN B 1 102 ? -5.844 -2.119 -13.906 1 96.38 102 GLN B O 1
ATOM 1604 N N . ARG B 1 103 ? -5.762 -3.27 -12 1 96.88 103 ARG B N 1
ATOM 1605 C CA . ARG B 1 103 ? -5.875 -4.59 -12.609 1 96.88 103 ARG B CA 1
ATOM 1606 C C . ARG B 1 103 ? -7.324 -4.898 -12.977 1 96.88 103 ARG B C 1
ATOM 1608 O O . ARG B 1 103 ? -8.086 -5.402 -12.148 1 96.88 103 ARG B O 1
ATOM 1615 N N . GLU B 1 104 ? -7.66 -4.656 -14.266 1 94.75 104 GLU B N 1
ATOM 1616 C CA . GLU B 1 104 ? -9.031 -4.898 -14.719 1 94.75 104 GLU B CA 1
ATOM 1617 C C . GLU B 1 104 ? -9.383 -6.383 -14.641 1 94.75 104 GLU B C 1
ATOM 1619 O O . GLU B 1 104 ? -10.539 -6.738 -14.391 1 94.75 104 GLU B O 1
ATOM 1624 N N . ASP B 1 105 ? -8.414 -7.219 -14.82 1 93.81 105 ASP B N 1
ATOM 1625 C CA . ASP B 1 105 ? -8.625 -8.664 -14.812 1 93.81 105 ASP B CA 1
ATOM 1626 C C . ASP B 1 105 ? -8.953 -9.164 -13.414 1 93.81 105 ASP B C 1
ATOM 1628 O O . ASP B 1 105 ? -9.383 -10.305 -13.234 1 93.81 105 ASP B O 1
ATOM 1632 N N . PHE B 1 106 ? -8.672 -8.305 -12.336 1 93.5 106 PHE B N 1
ATOM 1633 C CA . PHE B 1 106 ? -9.055 -8.672 -10.977 1 93.5 106 PHE B CA 1
ATOM 1634 C C . PHE B 1 106 ? -10.516 -8.328 -10.711 1 93.5 106 PHE B C 1
ATOM 1636 O O . PHE B 1 106 ? -11.109 -8.812 -9.75 1 93.5 106 PHE B O 1
ATOM 1643 N N . LEU B 1 107 ? -11.031 -7.371 -11.414 1 88.44 107 LEU B N 1
ATOM 1644 C CA . LEU B 1 107 ? -12.344 -6.789 -11.148 1 88.44 107 LEU B CA 1
ATOM 1645 C C . LEU B 1 107 ? -13.438 -7.551 -11.883 1 88.44 107 LEU B C 1
ATOM 1647 O O . LEU B 1 107 ? -13.188 -8.148 -12.938 1 88.44 107 LEU B O 1
#

Solvent-accessible surface area (backbone atoms only — not comparable to full-atom values): 10452 Å² total; per-residue (Å²): 129,57,68,28,54,42,85,68,42,73,65,41,75,80,48,79,51,29,31,37,24,73,40,32,63,48,91,50,37,25,37,32,40,34,39,30,36,57,68,21,63,45,71,74,47,64,46,82,41,30,38,36,42,37,28,69,37,42,29,35,38,35,33,49,71,86,43,77,46,77,40,33,54,53,13,22,31,38,43,61,53,53,48,41,31,31,38,35,18,76,28,54,23,35,32,39,39,35,29,40,53,45,62,67,90,78,103,131,58,67,27,55,41,84,68,42,72,66,41,75,80,48,79,50,30,31,37,23,74,41,31,62,50,91,50,38,27,36,32,40,36,39,28,35,56,68,20,62,45,71,75,47,65,45,80,41,30,37,36,41,37,28,70,35,43,28,35,38,36,32,49,72,87,43,77,46,77,39,33,55,52,12,23,30,36,42,61,53,55,47,42,30,30,37,35,17,75,28,55,23,35,32,40,39,34,29,38,51,46,62,65,89,77,102

Radius of gyration: 16.19 Å; Cα contacts (8 Å, |Δi|>4): 650; chains: 2; bounding box: 35×43×37 Å

InterPro domains:
  IPR011051 RmlC-like cupin domain superfamily [SSF51182] (9-105)
  IPR013096 Cupin 2, conserved barrel [PF07883] (36-99)
  IPR014710 RmlC-like jelly roll fold [G3DSA:2.60.120.10] (2-107)
  IPR025499 Pectin degradation protein KdgF [PIRSF029883] (12-107)
  IPR052535 Bacilysin biosynthesis H2HPP isomerase [PTHR40112] (12-106)

Nearest PDB structures (foldseek):
  7zyb-assembly1_A  TM=9.711E-01  e=3.792E-14  Bacteroides eggerthii DSM 20697
  2pfw-assembly1_B  TM=9.581E-01  e=3.385E-14  Shewanella frigidimarina NCIMB 400
  9bwf-assembly1_A  TM=9.682E-01  e=1.162E-11  metagenome
  1yhf-assembly1_A  TM=9.064E-01  e=1.610E-09  Streptococcus pyogenes M1 GAS
  2ozj-assembly2_B-3  TM=8.034E-01  e=2.899E-08  Desulfitobacterium hafniense DCB-2

pLDDT: mean 95.97, std 4.96, range [72.38, 98.81]

Organism: Winmispira thermophila (strain ATCC 700085 / DSM 6578 / Z-1203) (NCBI:txid869211)

Secondary structure (DSSP, 8-state):
-EEE-TTTS--EEEETTEEEEEEEEETTEEEEEEEE-TT-EEEEE--SSEEEEEEEESEEEEEETTEEEEEETT-EEEE-TT--EEEEESSSEEEEEEEES--GGG-/-EEE-TTTS--EEEETTEEEEEEEEETTEEEEEEEE-TT-EEEEE--SSEEEEEEEESEEEEEETTEEEEEETT-EEEE-TT--EEEEESSSEEEEEEEES--GGG-

Sequence (214 aa):
MNFYTGSGTTPVEVSPGVKRAIRAHGGGLMLVEVWFEKGAKAAVHTHPHEQATYVMEGRLKLTVEGEDVVLEKGDSIYIPPEAPHSAEALEATRLLDVFSPQREDFLMNFYTGSGTTPVEVSPGVKRAIRAHGGGLMLVEVWFEKGAKAAVHTHPHEQATYVMEGRLKLTVEGEDVVLEKGDSIYIPPEAPHSAEALEATRLLDVFSPQREDFL